Protein AF-A0A358DRB1-F1 (afdb_monomer_lite)

pLDDT: mean 76.83, std 26.76, range [27.55, 98.69]

Structure (mmCIF, N/CA/C/O backbone):
data_AF-A0A358DRB1-F1
#
_entry.id   AF-A0A358DRB1-F1
#
loop_
_atom_site.group_PDB
_atom_site.id
_atom_site.type_symbol
_atom_site.label_atom_id
_atom_site.label_alt_id
_atom_site.label_comp_id
_atom_site.label_asym_id
_atom_site.label_entity_id
_atom_site.label_seq_id
_atom_site.pdbx_PDB_ins_code
_atom_site.Cartn_x
_atom_site.Cartn_y
_atom_site.Cartn_z
_atom_site.occupancy
_atom_site.B_iso_or_equiv
_atom_site.auth_seq_id
_atom_site.auth_comp_id
_atom_site.auth_asym_id
_atom_site.auth_atom_id
_atom_site.pdbx_PDB_model_num
ATOM 1 N N . MET A 1 1 ? -9.808 2.939 -42.461 1.00 47.78 1 MET A N 1
ATOM 2 C CA . MET A 1 1 ? -9.145 2.644 -41.172 1.00 47.78 1 MET A CA 1
ATOM 3 C C . MET A 1 1 ? -9.842 1.416 -40.642 1.00 47.78 1 MET A C 1
ATOM 5 O O . MET A 1 1 ? -10.866 1.523 -39.981 1.00 47.78 1 MET A O 1
ATOM 9 N N . ASP A 1 2 ? -9.375 0.273 -41.124 1.00 39.50 2 ASP A N 1
ATOM 10 C CA . ASP A 1 2 ? -10.059 -1.007 -41.012 1.00 39.50 2 ASP A CA 1
ATOM 11 C C . ASP A 1 2 ? -9.838 -1.641 -39.639 1.00 39.50 2 ASP A C 1
ATOM 13 O O . ASP A 1 2 ? -8.743 -1.598 -39.076 1.00 39.50 2 ASP A O 1
ATOM 17 N N . ALA A 1 3 ? -10.921 -2.201 -39.104 1.00 43.00 3 ALA A N 1
ATOM 18 C CA . ALA A 1 3 ? -10.965 -2.909 -37.838 1.00 43.00 3 ALA A CA 1
ATOM 19 C C . ALA A 1 3 ? -10.153 -4.211 -37.914 1.00 43.00 3 ALA A C 1
ATOM 21 O O . ALA A 1 3 ? -10.314 -5.005 -38.841 1.00 43.00 3 ALA A O 1
ATOM 22 N N . VAL A 1 4 ? -9.301 -4.449 -36.916 1.00 50.16 4 VAL A N 1
ATOM 23 C CA . VAL A 1 4 ? -8.538 -5.696 -36.785 1.00 50.16 4 VAL A CA 1
ATOM 24 C C . VAL A 1 4 ? -9.383 -6.711 -36.015 1.00 50.16 4 VAL A C 1
ATOM 26 O O . VAL A 1 4 ? -9.751 -6.485 -34.864 1.00 50.16 4 VAL A O 1
ATOM 29 N N . ALA A 1 5 ? -9.706 -7.822 -36.675 1.00 40.19 5 ALA A N 1
ATOM 30 C CA . ALA A 1 5 ? -10.432 -8.954 -36.114 1.00 40.19 5 ALA A CA 1
ATOM 31 C C . ALA A 1 5 ? -9.492 -9.898 -35.337 1.00 40.19 5 ALA A C 1
ATOM 33 O O . ALA A 1 5 ? -8.412 -10.240 -35.817 1.00 40.19 5 ALA A O 1
ATOM 34 N N . PHE A 1 6 ? -9.935 -10.363 -34.166 1.00 40.16 6 PHE A N 1
ATOM 35 C CA . PHE A 1 6 ? -9.302 -11.438 -33.394 1.00 40.16 6 PHE A CA 1
ATOM 36 C C . PHE A 1 6 ? -10.003 -12.776 -33.681 1.00 40.16 6 PHE A C 1
ATOM 38 O O . PHE A 1 6 ? -11.231 -12.832 -33.582 1.00 40.16 6 PHE A O 1
ATOM 45 N N . PRO A 1 7 ? -9.281 -13.872 -33.976 1.00 46.75 7 PRO A N 1
ATOM 46 C CA . PRO A 1 7 ? -9.896 -15.190 -34.051 1.00 46.75 7 PRO A CA 1
ATOM 47 C C . PRO A 1 7 ? -10.019 -15.841 -32.665 1.00 46.75 7 PRO A C 1
ATOM 49 O O . PRO A 1 7 ? -9.046 -16.025 -31.936 1.00 46.75 7 PRO A O 1
ATOM 52 N N . SER A 1 8 ? -11.250 -16.232 -32.338 1.00 44.16 8 SER A N 1
ATOM 53 C CA . SER A 1 8 ? -11.635 -17.090 -31.220 1.00 44.16 8 SER A CA 1
ATOM 54 C C . SER A 1 8 ? -11.290 -18.559 -31.486 1.00 44.16 8 SER A C 1
ATOM 56 O O . SER A 1 8 ? -11.688 -19.091 -32.522 1.00 44.16 8 SER A O 1
ATOM 58 N N . SER A 1 9 ? -10.683 -19.260 -30.524 1.00 41.34 9 SER A N 1
ATOM 59 C CA . SER A 1 9 ? -10.906 -20.706 -30.373 1.00 41.34 9 SER A CA 1
ATOM 60 C C . SER A 1 9 ? -10.643 -21.198 -28.940 1.00 41.34 9 SER A C 1
ATOM 62 O O . SER A 1 9 ? -9.623 -20.926 -28.320 1.00 41.34 9 SER A O 1
ATOM 64 N N . SER A 1 10 ? -11.628 -21.922 -28.421 1.00 39.12 10 SER A N 1
ATOM 65 C CA . SER A 1 10 ? -11.613 -22.887 -27.310 1.00 39.12 10 SER A CA 1
ATOM 66 C C . SER A 1 10 ? -12.356 -24.131 -27.841 1.00 39.12 10 SER A C 1
ATOM 68 O O . SER A 1 10 ? -13.000 -23.999 -28.887 1.00 39.12 10 SER A O 1
ATOM 70 N N . PRO A 1 11 ? -12.439 -25.292 -27.156 1.00 46.94 11 PRO A N 1
ATOM 71 C CA . PRO A 1 11 ? -11.692 -25.820 -26.004 1.00 46.94 11 PRO A CA 1
ATOM 72 C C . PRO A 1 11 ? -11.120 -27.242 -26.276 1.00 46.94 11 PRO A C 1
ATOM 74 O O . PRO A 1 11 ? -11.476 -27.888 -27.258 1.00 46.94 11 PRO A O 1
ATOM 77 N N . ALA A 1 12 ? -10.321 -27.807 -25.362 1.00 37.44 12 ALA A N 1
ATOM 78 C CA . ALA A 1 12 ? -10.128 -29.264 -25.302 1.00 37.44 12 ALA A CA 1
ATOM 79 C C . ALA A 1 12 ? -10.050 -29.763 -23.850 1.00 37.44 12 ALA A C 1
ATOM 81 O O . ALA A 1 12 ? -9.230 -29.320 -23.051 1.00 37.44 12 ALA A O 1
ATOM 82 N N . ARG A 1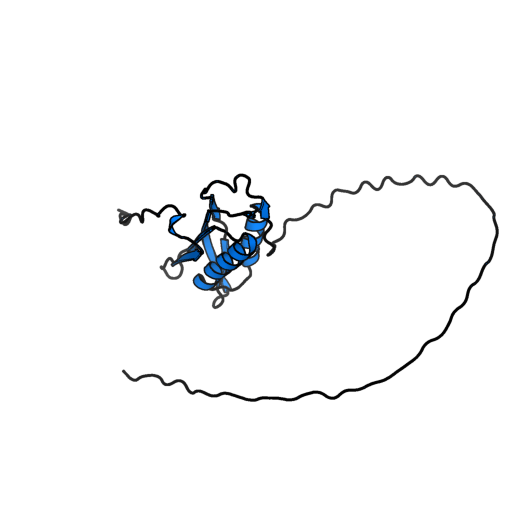 13 ? -10.968 -30.679 -23.531 1.00 34.94 13 ARG A N 1
ATOM 83 C CA . ARG A 1 13 ? -11.135 -31.410 -22.270 1.00 34.94 13 ARG A CA 1
ATOM 84 C C . ARG A 1 13 ? -10.283 -32.689 -22.263 1.00 34.94 13 ARG A C 1
ATOM 86 O O . ARG A 1 13 ? -10.175 -33.343 -23.289 1.00 34.94 13 ARG A O 1
ATOM 93 N N . SER A 1 14 ? -9.938 -33.110 -21.039 1.00 32.66 14 SER A N 1
ATOM 94 C CA . SER A 1 14 ? -9.929 -34.499 -20.530 1.00 32.66 14 SER A CA 1
ATOM 95 C C . SER A 1 14 ? -8.809 -35.467 -20.947 1.00 32.66 14 SER A C 1
ATOM 97 O O . SER A 1 14 ? -8.817 -35.979 -22.059 1.00 32.66 14 SER A O 1
ATOM 99 N N . ALA A 1 15 ? -8.031 -35.921 -19.954 1.00 38.28 15 ALA A N 1
ATOM 100 C CA . ALA A 1 15 ? -7.736 -37.348 -19.776 1.00 38.28 15 ALA A CA 1
ATOM 101 C C . ALA A 1 15 ? -7.408 -37.675 -18.304 1.00 38.28 15 ALA A C 1
ATOM 103 O O . ALA A 1 15 ? -6.540 -37.065 -17.683 1.00 38.28 15 ALA A O 1
ATOM 104 N N . THR A 1 16 ? -8.148 -38.635 -17.759 1.00 34.34 16 THR A N 1
ATOM 105 C CA . THR A 1 16 ? -8.046 -39.240 -16.424 1.00 34.34 16 THR A CA 1
ATOM 106 C C . THR A 1 16 ? -7.073 -40.438 -16.420 1.00 34.34 16 THR A C 1
ATOM 108 O O . THR A 1 16 ? -6.829 -41.031 -17.464 1.00 34.34 16 THR A O 1
ATOM 111 N N . LYS A 1 17 ? -6.564 -40.756 -15.214 1.00 36.53 17 LYS A N 1
ATOM 112 C CA . LYS A 1 17 ? -5.682 -41.850 -14.715 1.00 36.53 17 LYS A CA 1
ATOM 113 C C . LYS A 1 17 ? -5.591 -43.193 -15.482 1.00 36.53 17 LYS A C 1
ATOM 115 O O . LYS A 1 17 ? -6.537 -43.604 -16.148 1.00 36.53 17 LYS A O 1
ATOM 120 N N . PRO A 1 18 ? -4.539 -43.982 -15.170 1.00 41.78 18 PRO A N 1
ATOM 121 C CA . PRO A 1 18 ? -4.799 -45.209 -14.398 1.00 41.78 18 PRO A CA 1
ATOM 122 C C . PRO A 1 18 ? -3.863 -45.452 -13.192 1.00 41.78 18 PRO A C 1
ATOM 124 O O . PRO A 1 18 ? -2.755 -44.927 -13.108 1.00 41.78 18 PRO A O 1
ATOM 127 N N . ASP A 1 19 ? -4.394 -46.252 -12.261 1.00 36.16 19 ASP A N 1
ATOM 128 C CA . ASP A 1 19 ? -3.790 -46.843 -11.057 1.00 36.16 19 ASP A CA 1
ATOM 129 C C . ASP A 1 19 ? -2.583 -47.749 -11.335 1.00 36.16 19 ASP A C 1
ATOM 131 O O . ASP A 1 19 ? -2.523 -48.399 -12.375 1.00 36.16 19 ASP A O 1
ATOM 135 N N . CYS A 1 20 ? -1.727 -47.916 -10.320 1.00 34.44 20 CYS A N 1
ATOM 136 C CA . CYS A 1 20 ? -1.063 -49.194 -10.053 1.00 34.44 20 CYS A CA 1
ATOM 137 C C . CYS A 1 20 ? -0.767 -49.363 -8.550 1.00 34.44 20 CYS A C 1
ATOM 139 O O . CYS A 1 20 ? -0.158 -48.515 -7.903 1.00 34.44 20 CYS A O 1
ATOM 141 N N . SER A 1 21 ? -1.234 -50.490 -8.023 1.00 35.47 21 SER A N 1
ATOM 142 C CA . SER A 1 21 ? -1.187 -50.995 -6.649 1.00 35.47 21 SER A CA 1
ATOM 143 C C . SER A 1 21 ? 0.014 -51.916 -6.364 1.00 35.47 21 SER A C 1
ATOM 145 O O . SER A 1 21 ? 0.477 -52.600 -7.273 1.00 35.47 21 SER A O 1
ATOM 147 N N . GLY A 1 22 ? 0.376 -52.068 -5.078 1.00 31.39 22 GLY A N 1
ATOM 148 C CA . GLY A 1 22 ? 1.189 -53.173 -4.507 1.00 31.39 22 GLY A CA 1
ATOM 149 C C . GLY A 1 22 ? 2.564 -52.713 -3.991 1.00 31.39 22 GLY A C 1
ATOM 150 O O . GLY A 1 22 ? 3.188 -51.885 -4.633 1.00 31.39 22 GLY A O 1
ATOM 151 N N . ALA A 1 23 ? 3.134 -53.144 -2.859 1.00 38.31 23 ALA A N 1
ATOM 152 C CA . ALA A 1 23 ? 2.942 -54.297 -1.970 1.00 38.31 23 ALA A CA 1
ATOM 153 C C . ALA A 1 23 ? 3.527 -53.941 -0.568 1.00 38.31 23 ALA A C 1
ATOM 155 O O . ALA A 1 23 ? 4.476 -53.171 -0.481 1.00 38.31 23 ALA A O 1
ATOM 156 N N . ALA A 1 24 ? 2.870 -54.255 0.555 1.00 33.09 24 ALA A N 1
ATOM 157 C CA . ALA A 1 24 ? 3.104 -55.408 1.448 1.00 33.09 24 ALA A CA 1
ATOM 158 C C . ALA A 1 24 ? 4.563 -55.663 1.910 1.00 33.09 24 ALA A C 1
ATOM 160 O O . ALA A 1 24 ? 5.425 -55.984 1.098 1.00 33.09 24 ALA A O 1
ATOM 161 N N . GLY A 1 25 ? 4.794 -55.666 3.235 1.00 32.75 25 GLY A N 1
ATOM 162 C CA . GLY A 1 25 ? 5.978 -56.287 3.852 1.00 32.75 25 GLY A CA 1
ATOM 163 C C . GLY A 1 25 ? 6.319 -55.793 5.265 1.00 32.75 25 GLY A C 1
ATOM 164 O O . GLY A 1 25 ? 7.104 -54.867 5.417 1.00 32.75 25 GLY A O 1
ATOM 165 N N . GLY A 1 26 ? 5.754 -56.421 6.303 1.00 30.19 26 GLY A N 1
ATOM 166 C CA . GLY A 1 26 ? 6.167 -56.232 7.702 1.00 30.19 26 GLY A CA 1
ATOM 167 C C . GLY A 1 26 ? 7.308 -57.162 8.140 1.00 30.19 26 GLY A C 1
ATOM 168 O O . GLY A 1 26 ? 7.632 -58.105 7.419 1.00 30.19 26 GLY A O 1
ATOM 169 N N . LYS A 1 27 ? 7.861 -56.910 9.342 1.00 37.53 27 LYS A N 1
ATOM 170 C CA . LYS A 1 27 ? 8.305 -57.889 10.369 1.00 37.53 27 LYS A CA 1
ATOM 171 C C . LYS A 1 27 ? 8.977 -57.183 11.569 1.00 37.53 27 LYS A C 1
ATOM 173 O O . LYS A 1 27 ? 9.917 -56.425 11.384 1.00 37.53 27 LYS A O 1
ATOM 178 N N . ASN A 1 28 ? 8.432 -57.461 12.762 1.00 34.06 28 ASN A N 1
ATOM 179 C CA . ASN A 1 28 ? 9.042 -57.905 14.037 1.00 34.06 28 ASN A CA 1
ATOM 180 C C . ASN A 1 28 ? 10.475 -57.412 14.352 1.00 34.06 28 ASN A C 1
ATOM 182 O O . ASN A 1 28 ? 11.368 -57.595 13.541 1.00 34.06 28 ASN A O 1
ATOM 186 N N . GLY A 1 29 ? 10.806 -56.834 15.510 1.00 27.55 29 GLY A N 1
ATOM 187 C CA . GLY A 1 29 ? 10.527 -57.286 16.877 1.00 27.55 29 GLY A CA 1
ATOM 188 C C . GLY A 1 29 ? 11.826 -57.824 17.504 1.00 27.55 29 GLY A C 1
ATOM 189 O O . GLY A 1 29 ? 12.409 -58.726 16.922 1.00 27.55 29 GLY A O 1
ATOM 190 N N . CYS A 1 30 ? 12.285 -57.270 18.636 1.00 32.44 30 CYS A N 1
ATOM 191 C CA . CYS A 1 30 ? 12.824 -58.008 19.796 1.00 32.44 30 CYS A CA 1
ATOM 192 C C . CYS A 1 30 ? 13.517 -57.094 20.818 1.00 32.44 30 CYS A C 1
ATOM 194 O O . CYS A 1 30 ? 14.442 -56.347 20.519 1.00 32.44 30 CYS A O 1
ATOM 196 N N . SER A 1 31 ? 13.054 -57.266 22.049 1.00 34.50 31 SER A N 1
ATOM 197 C CA . SER A 1 31 ? 13.660 -56.958 23.338 1.00 34.50 31 SER A CA 1
ATOM 198 C C . SER A 1 31 ? 15.056 -57.556 23.542 1.00 34.50 31 SER A C 1
ATOM 200 O O . SER A 1 31 ? 15.314 -58.678 23.110 1.00 34.50 31 SER A O 1
ATOM 202 N N . GLY A 1 32 ? 15.881 -56.883 24.348 1.00 31.48 32 GLY A N 1
ATOM 203 C CA . GLY A 1 32 ? 17.080 -57.458 24.956 1.00 31.48 32 GLY A CA 1
ATOM 204 C C . GLY A 1 32 ? 17.548 -56.636 26.157 1.00 31.48 32 GLY A C 1
ATOM 205 O O . GLY A 1 32 ? 18.093 -55.552 25.988 1.00 31.48 32 GLY A O 1
ATOM 206 N N . LEU A 1 33 ? 17.294 -57.161 27.356 1.00 35.62 33 LEU A N 1
ATOM 207 C CA . LEU A 1 33 ? 17.865 -56.746 28.641 1.00 35.62 33 LEU A CA 1
ATOM 208 C C . LEU A 1 33 ? 19.330 -57.201 28.742 1.00 35.62 33 LEU A C 1
ATOM 210 O O . LEU A 1 33 ? 19.625 -58.331 28.356 1.00 35.62 33 LEU A O 1
ATOM 214 N N . ALA A 1 34 ? 20.198 -56.388 29.352 1.00 34.94 34 ALA A N 1
ATOM 215 C CA . ALA A 1 34 ? 21.358 -56.862 30.114 1.00 34.94 34 ALA A CA 1
ATOM 216 C C . ALA A 1 34 ? 21.854 -55.776 31.088 1.00 34.94 34 ALA A C 1
ATOM 218 O O . ALA A 1 34 ? 21.969 -54.603 30.737 1.00 34.94 34 ALA A O 1
ATOM 219 N N . GLU A 1 35 ? 22.106 -56.203 32.322 1.00 33.94 35 GLU A N 1
ATOM 220 C CA . GLU A 1 35 ? 22.484 -55.425 33.502 1.00 33.94 35 GLU A CA 1
ATOM 221 C C . GLU A 1 35 ? 23.996 -55.138 33.623 1.00 33.94 35 GLU A C 1
ATOM 223 O O . GLU A 1 35 ? 24.837 -55.806 33.026 1.00 33.94 35 GLU A O 1
ATOM 228 N N . SER A 1 36 ? 24.289 -54.255 34.588 1.00 34.09 36 SER A N 1
ATOM 229 C CA . SER A 1 36 ? 25.405 -54.297 35.559 1.00 34.09 36 SER A CA 1
ATOM 230 C C . SER A 1 36 ? 26.658 -53.422 35.335 1.00 34.09 36 SER A C 1
ATOM 232 O O . SER A 1 36 ? 27.578 -53.731 34.591 1.00 34.09 36 SER A O 1
ATOM 234 N N . LEU A 1 37 ? 26.654 -52.308 36.084 1.00 39.19 37 LEU A N 1
ATOM 235 C CA . LEU A 1 37 ? 27.655 -51.821 37.052 1.00 39.19 37 LEU A CA 1
ATOM 236 C C . LEU A 1 37 ? 29.157 -52.016 36.767 1.00 39.19 37 LEU A C 1
ATOM 238 O O . LEU A 1 37 ? 29.702 -53.097 36.962 1.00 39.19 37 LEU A O 1
ATOM 242 N N . THR A 1 38 ? 29.873 -50.902 36.585 1.00 35.00 38 THR A N 1
ATOM 243 C CA . THR A 1 38 ? 31.075 -50.557 37.379 1.00 35.00 38 THR A CA 1
ATOM 244 C C . THR A 1 38 ? 31.465 -49.098 37.132 1.00 35.00 38 THR A C 1
ATOM 246 O O . THR A 1 38 ? 31.418 -48.608 36.008 1.00 35.00 38 THR A O 1
ATOM 249 N N . GLY A 1 39 ? 31.770 -48.371 38.208 1.00 31.97 39 GLY A N 1
ATOM 250 C CA . GLY A 1 39 ? 32.046 -46.937 38.167 1.00 31.97 39 GLY A CA 1
ATOM 251 C C . GLY A 1 39 ? 33.488 -46.589 37.807 1.00 31.97 39 GLY A C 1
ATOM 252 O O . GLY A 1 39 ? 34.378 -47.418 37.948 1.00 31.97 39 GLY A O 1
ATOM 253 N N . GLN A 1 40 ? 33.709 -45.326 37.435 1.00 41.94 40 GLN A N 1
ATOM 254 C CA . GLN A 1 40 ? 34.731 -44.457 38.025 1.00 41.94 40 GLN A CA 1
ATOM 255 C C . GLN A 1 40 ? 34.633 -43.031 37.462 1.00 41.94 40 GLN A C 1
ATOM 257 O O . GLN A 1 40 ? 34.470 -42.806 36.268 1.00 41.94 40 GLN A O 1
ATOM 262 N N . SER A 1 41 ? 34.711 -42.095 38.405 1.00 39.34 41 SER A N 1
ATOM 263 C CA . SER A 1 41 ? 35.115 -40.691 38.320 1.00 39.34 41 SER A CA 1
ATOM 264 C C . SER A 1 41 ? 35.645 -40.158 36.982 1.00 39.34 41 SER A C 1
ATOM 266 O O . SER A 1 41 ? 36.705 -40.563 36.510 1.00 39.34 41 SER A O 1
ATOM 268 N N . GLY A 1 42 ? 35.003 -39.095 36.502 1.00 34.75 42 GLY A N 1
ATOM 269 C CA . GLY A 1 42 ? 35.574 -38.150 35.550 1.00 34.75 42 GLY A CA 1
ATOM 270 C C . GLY A 1 42 ? 34.835 -36.821 35.646 1.00 34.75 42 GLY A C 1
ATOM 271 O O . GLY A 1 42 ? 33.723 -36.695 35.143 1.00 34.75 42 GLY A O 1
ATOM 272 N N . LEU A 1 43 ? 35.433 -35.836 36.325 1.00 45.03 43 LEU A N 1
ATOM 273 C CA . LEU A 1 43 ? 35.008 -34.442 36.237 1.00 45.03 43 LEU A CA 1
ATOM 274 C C . LEU A 1 43 ? 35.205 -33.971 34.790 1.00 45.03 43 LEU A C 1
ATOM 276 O O . LEU A 1 43 ? 36.316 -33.617 34.401 1.00 45.03 43 LEU A O 1
ATOM 280 N N . ALA A 1 44 ? 34.134 -33.941 34.005 1.00 39.22 44 ALA A N 1
ATOM 281 C CA . ALA A 1 44 ? 34.080 -33.162 32.780 1.00 39.22 44 ALA A CA 1
ATOM 282 C C . ALA A 1 44 ? 33.319 -31.874 33.095 1.00 39.22 44 ALA A C 1
ATOM 284 O O . ALA A 1 44 ? 32.127 -31.889 33.400 1.00 39.22 44 ALA A O 1
ATOM 285 N N . ARG A 1 45 ? 34.060 -30.764 33.090 1.00 40.88 45 ARG A N 1
ATOM 286 C CA . ARG A 1 45 ? 33.531 -29.403 33.128 1.00 40.88 45 ARG A CA 1
ATOM 287 C C . ARG A 1 45 ? 32.466 -29.282 32.039 1.00 40.88 45 ARG A C 1
ATOM 289 O O . ARG A 1 45 ? 32.804 -29.357 30.861 1.00 40.88 45 ARG A O 1
ATOM 296 N N . GLY A 1 46 ? 31.207 -29.123 32.443 1.00 35.81 46 GLY A N 1
ATOM 297 C CA . GLY A 1 46 ? 30.153 -28.679 3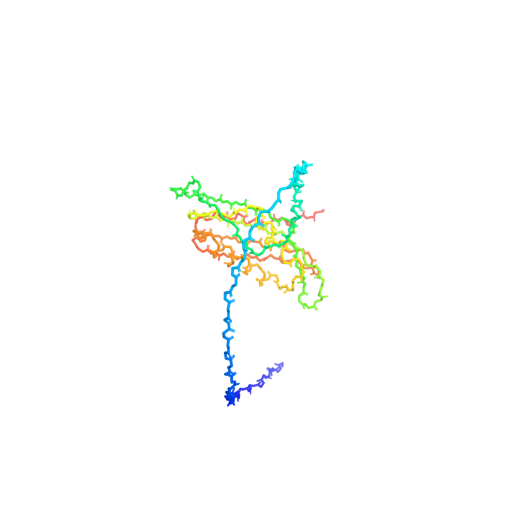1.542 1.00 35.81 46 GLY A CA 1
ATOM 298 C C . GLY A 1 46 ? 30.577 -27.333 30.978 1.00 35.81 46 GLY A C 1
ATOM 299 O O . GLY A 1 46 ? 30.744 -26.375 31.733 1.00 35.81 46 GLY A O 1
ATOM 300 N N . GLY A 1 47 ? 30.859 -27.308 29.677 1.00 38.75 47 GLY A N 1
ATOM 301 C CA . GLY A 1 47 ? 30.979 -26.071 28.934 1.00 38.75 47 GLY A CA 1
ATOM 302 C C . GLY A 1 47 ? 29.646 -25.355 29.051 1.00 38.75 47 GLY A C 1
ATOM 303 O O . GLY A 1 47 ? 28.615 -25.894 28.661 1.00 38.75 47 GLY A O 1
ATOM 304 N N . ASP A 1 48 ? 29.683 -24.180 29.659 1.00 42.72 48 ASP A N 1
ATOM 305 C CA . ASP A 1 48 ? 28.673 -23.156 29.475 1.00 42.72 48 ASP A CA 1
ATOM 306 C C . ASP A 1 48 ? 28.669 -22.843 27.973 1.00 42.72 48 ASP A C 1
ATOM 308 O O . ASP A 1 48 ? 29.560 -22.156 27.469 1.00 42.72 48 ASP A O 1
ATOM 312 N N . GLU A 1 49 ? 27.761 -23.479 27.227 1.00 44.78 49 GLU A N 1
ATOM 313 C CA . GLU A 1 49 ? 27.423 -23.075 25.866 1.00 44.78 49 GLU A CA 1
ATOM 314 C C . GLU A 1 49 ? 26.804 -21.686 25.986 1.00 44.78 49 GLU A C 1
ATOM 316 O O . GLU A 1 49 ? 25.590 -21.508 26.087 1.00 44.78 49 GLU A O 1
ATOM 321 N N . SER A 1 50 ? 27.674 -20.681 25.996 1.00 50.72 50 SER A N 1
ATOM 322 C CA . SER A 1 50 ? 27.326 -19.320 25.654 1.00 50.72 50 SER A CA 1
ATOM 323 C C . SER A 1 50 ? 26.701 -19.375 24.264 1.00 50.72 50 SER A C 1
ATOM 325 O O . SER A 1 50 ? 27.412 -19.433 23.260 1.00 50.72 50 SER A O 1
ATOM 327 N N . GLN A 1 51 ? 25.371 -19.425 24.204 1.00 54.38 51 GLN A N 1
ATOM 328 C CA . GLN A 1 51 ? 24.632 -19.148 22.986 1.00 54.38 51 GLN A CA 1
ATOM 329 C C . GLN A 1 51 ? 25.029 -17.741 22.545 1.00 54.38 51 GLN A C 1
ATOM 331 O O . GLN A 1 51 ? 24.551 -16.741 23.086 1.00 54.38 51 GLN A O 1
ATOM 336 N N . GLU A 1 52 ? 25.953 -17.668 21.587 1.00 52.09 52 GLU A N 1
ATOM 337 C CA . GLU A 1 52 ? 26.202 -16.446 20.844 1.00 52.09 52 GLU A CA 1
ATOM 338 C C . GLU A 1 52 ? 24.858 -15.985 20.269 1.00 52.09 52 GLU A C 1
ATOM 340 O O . GLU A 1 52 ? 24.134 -16.795 19.677 1.00 52.09 52 GLU A O 1
ATOM 345 N N . PRO A 1 53 ? 24.472 -14.713 20.462 1.00 54.72 53 PRO A N 1
ATOM 346 C CA . PRO A 1 53 ? 23.203 -14.227 19.960 1.00 54.72 53 PRO A CA 1
ATOM 347 C C . PRO A 1 53 ? 23.220 -14.377 18.441 1.00 54.72 53 PRO A C 1
ATOM 349 O O . PRO A 1 53 ? 23.998 -13.717 17.751 1.00 54.72 53 PRO A O 1
ATOM 352 N N . THR A 1 54 ? 22.373 -15.261 17.912 1.00 55.84 54 THR A N 1
ATOM 353 C CA . THR A 1 54 ? 22.184 -15.422 16.471 1.00 55.84 54 THR A CA 1
ATOM 354 C C . THR A 1 54 ? 21.841 -14.057 15.892 1.00 55.84 54 THR A C 1
ATOM 356 O O . THR A 1 54 ? 20.761 -13.523 16.156 1.00 55.84 54 THR A O 1
ATOM 359 N N . MET A 1 55 ? 22.768 -13.462 15.137 1.00 53.88 55 MET A N 1
ATOM 360 C CA . MET A 1 55 ? 22.512 -12.216 14.426 1.00 53.88 55 MET A CA 1
ATOM 361 C C . MET A 1 55 ? 21.420 -12.479 13.389 1.00 53.88 55 MET A C 1
ATOM 363 O O . MET A 1 55 ? 21.680 -13.002 12.306 1.00 53.88 55 MET A O 1
ATOM 367 N N . MET A 1 56 ? 20.178 -12.140 13.735 1.00 62.75 56 MET A N 1
ATOM 368 C CA . MET A 1 56 ? 19.044 -12.236 12.825 1.00 62.75 56 MET A CA 1
ATOM 369 C C . MET A 1 56 ? 19.222 -11.185 11.731 1.00 62.75 56 MET A C 1
ATOM 371 O O . MET A 1 56 ? 18.947 -9.999 11.925 1.00 62.75 56 MET A O 1
ATOM 375 N N . THR A 1 57 ? 19.720 -11.616 10.575 1.00 73.38 57 THR A N 1
ATOM 376 C CA . THR A 1 57 ? 19.756 -10.768 9.384 1.00 73.38 57 THR A CA 1
ATOM 377 C C . THR A 1 57 ? 18.321 -10.473 8.957 1.00 73.38 57 THR A C 1
ATOM 379 O O . THR A 1 57 ? 17.464 -11.355 8.912 1.00 73.38 57 THR A O 1
ATOM 382 N N . THR A 1 58 ? 18.021 -9.200 8.712 1.00 86.19 58 THR A N 1
ATOM 383 C CA . THR A 1 58 ? 16.685 -8.788 8.272 1.00 86.19 58 THR A CA 1
ATOM 384 C C . THR A 1 58 ? 16.505 -9.181 6.805 1.00 86.19 58 THR A C 1
ATOM 386 O O . THR A 1 58 ? 17.336 -8.815 5.977 1.00 86.19 58 THR A O 1
ATOM 389 N N . GLN A 1 59 ? 15.436 -9.915 6.490 1.00 91.56 59 GLN A N 1
ATOM 390 C CA . GLN A 1 59 ? 15.129 -10.424 5.146 1.00 91.56 59 GLN A CA 1
ATOM 391 C C . GLN A 1 59 ? 13.777 -9.883 4.650 1.00 91.56 59 GLN A C 1
ATOM 393 O O . GLN A 1 59 ? 12.917 -9.581 5.484 1.00 91.56 59 GLN A O 1
ATOM 398 N N . PRO A 1 60 ? 13.565 -9.755 3.324 1.00 93.62 60 PRO A N 1
ATOM 399 C CA . PRO A 1 60 ? 12.253 -9.422 2.773 1.00 93.62 60 PRO A CA 1
ATOM 400 C C . PRO A 1 60 ? 11.214 -10.472 3.182 1.00 93.62 60 PRO A C 1
ATOM 402 O O . PRO A 1 60 ? 11.512 -11.666 3.228 1.00 93.62 60 PRO A O 1
ATOM 405 N N . ASN A 1 61 ? 9.993 -10.035 3.489 1.00 94.31 61 ASN A N 1
ATOM 406 C CA . ASN A 1 61 ? 8.938 -10.921 3.974 1.00 94.31 61 ASN A CA 1
ATOM 407 C C . ASN A 1 61 ? 7.562 -10.420 3.528 1.00 94.31 61 ASN A C 1
ATOM 409 O O . ASN A 1 61 ? 7.257 -9.245 3.686 1.00 94.31 61 ASN A O 1
ATOM 413 N N . ARG A 1 62 ? 6.735 -11.326 2.999 1.00 94.75 62 ARG A N 1
ATOM 414 C CA . ARG A 1 62 ? 5.365 -11.053 2.542 1.00 94.75 62 ARG A CA 1
ATOM 415 C C . ARG A 1 62 ? 4.333 -11.017 3.673 1.00 94.75 62 ARG A C 1
ATOM 417 O O . ARG A 1 62 ? 3.226 -10.537 3.463 1.00 94.75 62 ARG A O 1
ATOM 424 N N . ASN A 1 63 ? 4.677 -11.515 4.855 1.00 94.69 63 ASN A N 1
ATOM 425 C CA . ASN A 1 63 ? 3.751 -11.586 5.976 1.00 94.69 63 ASN A CA 1
ATOM 426 C C . ASN A 1 63 ? 3.650 -10.226 6.671 1.00 94.69 63 ASN A C 1
ATOM 428 O O . ASN A 1 63 ? 4.612 -9.758 7.282 1.00 94.69 63 ASN A O 1
ATOM 432 N N . LEU A 1 64 ? 2.467 -9.617 6.596 1.00 96.31 64 LEU A N 1
ATOM 433 C CA . LEU A 1 64 ? 2.134 -8.403 7.331 1.00 96.31 64 LEU A CA 1
ATOM 434 C C . LEU A 1 64 ? 1.817 -8.748 8.788 1.00 96.31 64 LEU A C 1
ATOM 436 O O . LEU A 1 64 ? 0.890 -9.506 9.080 1.00 96.31 64 LEU A O 1
ATOM 440 N N . GLU A 1 65 ? 2.577 -8.165 9.707 1.00 97.00 65 GLU A N 1
ATOM 441 C CA . GLU A 1 65 ? 2.281 -8.221 11.131 1.00 97.00 65 GLU A CA 1
ATOM 442 C C . GLU A 1 65 ? 1.375 -7.054 11.515 1.00 97.00 65 GLU A C 1
ATOM 444 O O . GLU A 1 65 ? 1.350 -5.989 10.890 1.00 97.00 65 GLU A O 1
ATOM 449 N N . THR A 1 66 ? 0.579 -7.271 12.553 1.00 97.69 66 THR A N 1
ATOM 450 C CA . THR A 1 66 ? -0.452 -6.327 12.966 1.00 97.69 66 THR A CA 1
ATOM 451 C C . THR A 1 66 ? -0.575 -6.317 14.477 1.00 97.69 66 THR A C 1
ATOM 453 O O . THR A 1 66 ? -0.354 -7.334 15.138 1.00 97.69 66 THR A O 1
ATOM 456 N N . PHE A 1 67 ? -0.978 -5.179 15.026 1.00 97.69 67 PHE A N 1
ATOM 457 C CA . PHE A 1 67 ? -1.222 -5.009 16.455 1.00 97.69 67 PHE A CA 1
ATOM 458 C C . PHE A 1 67 ? -2.629 -4.461 16.699 1.00 97.69 67 PHE A C 1
ATOM 460 O O . PHE A 1 67 ? -3.264 -3.928 15.788 1.00 97.69 67 PHE A O 1
ATOM 467 N N . ALA A 1 68 ? -3.138 -4.631 17.920 1.00 97.94 68 ALA A N 1
ATOM 468 C CA . ALA A 1 68 ? -4.463 -4.143 18.288 1.00 97.94 68 ALA A CA 1
ATOM 469 C C . ALA A 1 68 ? -4.524 -2.611 18.209 1.00 97.94 68 ALA A C 1
ATOM 471 O O . ALA A 1 68 ? -3.606 -1.927 18.665 1.00 97.94 68 ALA A O 1
ATOM 472 N N . ASN A 1 69 ? -5.612 -2.074 17.659 1.00 97.75 69 ASN A N 1
ATOM 473 C CA . ASN A 1 69 ? -5.855 -0.639 17.642 1.00 97.75 69 ASN A CA 1
ATOM 474 C C . ASN A 1 69 ? -5.899 -0.111 19.098 1.00 97.75 69 ASN A C 1
ATOM 476 O O . ASN A 1 69 ? -6.709 -0.591 19.890 1.00 97.75 69 ASN A O 1
ATOM 480 N N . PRO A 1 70 ? -5.059 0.872 19.480 1.00 96.44 70 PRO A N 1
ATOM 481 C CA . PRO A 1 70 ? -5.046 1.429 20.836 1.00 96.44 70 PRO A CA 1
ATOM 482 C C . PRO A 1 70 ? -6.258 2.322 21.158 1.00 96.44 70 PRO A C 1
ATOM 484 O O . PRO A 1 70 ? -6.442 2.730 22.304 1.00 96.44 70 PRO A O 1
ATOM 487 N N . SER A 1 71 ? -7.064 2.709 20.170 1.00 96.69 71 SER A N 1
ATOM 488 C CA . SER A 1 71 ? -8.229 3.588 20.324 1.00 96.69 71 SER A CA 1
ATOM 489 C C . SER A 1 71 ? -9.368 3.208 19.358 1.00 96.69 71 SER A C 1
ATOM 491 O O . SER A 1 71 ? -9.752 4.034 18.534 1.00 96.69 71 SER A O 1
ATOM 493 N N . PRO A 1 72 ? -9.961 2.000 19.467 1.00 94.25 72 PRO A N 1
ATOM 494 C CA . PRO A 1 72 ? -10.977 1.513 18.521 1.00 94.25 72 PRO A CA 1
ATOM 495 C C . PRO A 1 72 ? -12.304 2.284 18.592 1.00 94.25 72 PRO A C 1
ATOM 497 O O . PRO A 1 72 ? -13.075 2.290 17.641 1.00 94.25 72 PRO A O 1
ATOM 500 N N . GLY A 1 73 ? -12.577 2.974 19.705 1.00 94.94 73 GLY A N 1
ATOM 501 C CA . GLY A 1 73 ? -13.801 3.763 19.888 1.00 94.94 73 GLY A CA 1
ATOM 502 C C . GLY A 1 73 ? -13.800 5.140 19.213 1.00 94.94 73 GLY A C 1
ATOM 503 O O . GLY A 1 73 ? -14.751 5.896 19.398 1.00 94.94 73 GLY A O 1
ATOM 504 N N . ARG A 1 74 ? -12.734 5.512 18.495 1.00 95.69 74 ARG A N 1
ATOM 505 C CA . ARG A 1 74 ? -12.618 6.810 17.824 1.00 95.69 74 ARG A CA 1
ATOM 506 C C . ARG A 1 74 ? -11.972 6.639 16.462 1.00 95.69 74 ARG A C 1
ATOM 508 O O . ARG A 1 74 ? -10.917 6.026 16.352 1.00 95.69 74 ARG A O 1
ATOM 515 N N . ASP A 1 75 ? -12.540 7.314 15.477 1.00 96.69 75 ASP A N 1
ATOM 516 C CA . ASP A 1 75 ? -11.941 7.404 14.155 1.00 96.69 75 ASP A CA 1
ATOM 517 C C . ASP A 1 75 ? -10.729 8.326 14.172 1.00 96.69 75 ASP A C 1
ATOM 519 O O . ASP A 1 75 ? -10.790 9.464 14.645 1.00 96.69 75 ASP A O 1
ATOM 523 N N . TYR A 1 76 ? -9.617 7.818 13.657 1.00 97.19 76 TYR A N 1
ATOM 524 C CA . TYR A 1 76 ? -8.417 8.594 13.404 1.00 97.19 76 TYR A CA 1
ATOM 525 C C . TYR A 1 76 ? -7.767 8.110 12.112 1.00 97.19 76 TYR A C 1
ATOM 527 O O . TYR A 1 76 ? -7.814 6.928 11.782 1.00 97.19 76 TYR A O 1
ATOM 535 N N . GLU A 1 77 ? -7.164 9.038 11.381 1.00 97.50 77 GLU A N 1
ATOM 536 C CA . GLU A 1 77 ? -6.447 8.738 10.149 1.00 97.50 77 GLU A CA 1
ATOM 537 C C . GLU A 1 77 ? -4.960 8.539 10.455 1.00 97.50 77 GLU A C 1
ATOM 539 O O . GLU A 1 77 ? -4.344 9.338 11.165 1.00 97.50 77 GLU A O 1
ATOM 544 N N . VAL A 1 78 ? -4.383 7.470 9.915 1.00 97.88 78 VAL A N 1
ATOM 545 C CA . VAL A 1 78 ? -2.945 7.207 9.931 1.00 97.88 78 VAL A CA 1
ATOM 546 C C . VAL A 1 78 ? -2.411 7.407 8.525 1.00 97.88 78 VAL A C 1
ATOM 548 O O . VAL A 1 78 ? -2.924 6.811 7.581 1.00 97.88 78 VAL A O 1
ATOM 551 N N . GLU A 1 79 ? -1.349 8.198 8.398 1.00 97.88 79 GLU A N 1
ATOM 552 C CA . GLU A 1 79 ? -0.621 8.376 7.148 1.00 97.88 79 GLU A CA 1
ATOM 553 C C . GLU A 1 79 ? 0.824 7.894 7.295 1.00 97.88 79 GLU A C 1
ATOM 555 O O . GLU A 1 79 ? 1.534 8.278 8.226 1.00 97.88 79 GLU A O 1
ATOM 560 N N . ILE A 1 80 ? 1.261 7.057 6.355 1.00 98.12 80 ILE A N 1
ATOM 561 C CA . ILE A 1 80 ? 2.612 6.505 6.287 1.00 98.12 80 ILE A CA 1
ATOM 562 C C . ILE A 1 80 ? 3.178 6.793 4.897 1.00 98.12 80 ILE A C 1
ATOM 564 O O . ILE A 1 80 ? 2.571 6.455 3.879 1.00 98.12 80 ILE A O 1
ATOM 568 N N . LEU A 1 81 ? 4.365 7.397 4.862 1.00 98.12 81 LEU A N 1
ATOM 569 C CA . LEU A 1 81 ? 5.129 7.603 3.638 1.00 98.12 81 LEU A CA 1
ATOM 570 C C . LEU A 1 81 ? 6.205 6.521 3.507 1.00 98.12 81 LEU A C 1
ATOM 572 O O . LEU A 1 81 ? 7.017 6.325 4.410 1.00 98.12 81 LEU A O 1
ATOM 576 N N . CYS A 1 82 ? 6.236 5.858 2.358 1.00 97.44 82 CYS A N 1
ATOM 577 C CA . CYS A 1 82 ? 7.169 4.794 2.016 1.00 97.44 82 CYS A CA 1
ATOM 578 C C . CYS A 1 82 ? 7.981 5.218 0.777 1.00 97.44 82 CYS A C 1
ATOM 580 O O . CYS A 1 82 ? 7.588 4.904 -0.347 1.00 97.44 82 CYS A O 1
ATOM 582 N N . PRO A 1 83 ? 9.094 5.960 0.952 1.00 97.31 83 PRO A N 1
ATOM 583 C CA . PRO A 1 83 ? 9.863 6.522 -0.162 1.00 97.31 83 PRO A CA 1
ATOM 584 C C . PRO A 1 83 ? 10.845 5.538 -0.821 1.00 97.31 83 PRO A C 1
ATOM 586 O O . PRO A 1 83 ? 11.494 5.889 -1.799 1.00 97.31 83 PRO A O 1
ATOM 589 N N . GLU A 1 84 ? 10.987 4.326 -0.280 1.00 95.81 84 GLU A N 1
ATOM 590 C CA . GLU A 1 84 ? 12.010 3.347 -0.682 1.00 95.81 84 GLU A CA 1
ATOM 591 C C . GLU A 1 84 ? 11.443 2.184 -1.517 1.00 95.81 84 GLU A C 1
ATOM 593 O O . GLU A 1 84 ? 12.042 1.110 -1.576 1.00 95.81 84 GLU A O 1
ATOM 598 N N . PHE A 1 85 ? 10.277 2.353 -2.146 1.00 97.75 85 PHE A N 1
ATOM 599 C CA . PHE A 1 85 ? 9.691 1.274 -2.935 1.00 97.75 85 PHE A CA 1
ATOM 600 C C . PHE A 1 85 ? 10.394 1.092 -4.282 1.00 97.75 85 PHE A C 1
ATOM 602 O O . PHE A 1 85 ? 10.667 2.053 -5.006 1.00 97.75 85 PHE A O 1
ATOM 609 N N . THR A 1 86 ? 10.612 -0.169 -4.652 1.00 97.19 86 THR A N 1
ATOM 610 C CA . THR A 1 86 ? 11.090 -0.548 -5.978 1.00 97.19 86 THR A CA 1
ATOM 611 C C . THR A 1 86 ? 10.548 -1.916 -6.391 1.00 97.19 86 THR A C 1
ATOM 613 O O . THR A 1 86 ? 10.295 -2.772 -5.544 1.00 97.19 86 THR A O 1
ATOM 616 N N . CYS A 1 87 ? 10.365 -2.102 -7.694 1.00 96.62 87 CYS A N 1
ATOM 617 C CA . CYS A 1 87 ? 10.031 -3.373 -8.333 1.00 96.62 87 CYS A CA 1
ATOM 618 C C . CYS A 1 87 ? 10.664 -3.421 -9.729 1.00 96.62 87 CYS A C 1
ATOM 620 O O . CYS A 1 87 ? 11.240 -2.433 -10.186 1.00 96.62 87 CYS A O 1
ATOM 622 N N . LEU A 1 88 ? 10.566 -4.549 -10.425 1.00 96.44 88 LEU A N 1
ATOM 623 C CA . LEU A 1 88 ? 11.030 -4.672 -11.802 1.00 96.44 88 LEU A CA 1
ATOM 624 C C . LEU A 1 88 ? 9.885 -4.443 -12.785 1.00 96.44 88 LEU A C 1
ATOM 626 O O . LEU A 1 88 ? 8.747 -4.853 -12.576 1.00 96.44 88 LEU A O 1
ATOM 630 N N . CYS A 1 89 ? 10.208 -3.864 -13.933 1.00 93.06 89 CYS A N 1
ATOM 631 C CA . CYS A 1 89 ? 9.280 -3.822 -15.048 1.00 93.06 89 CYS A CA 1
ATOM 632 C C . CYS A 1 89 ? 9.169 -5.207 -15.713 1.00 93.06 89 CYS A C 1
ATOM 634 O O . CYS A 1 89 ? 10.185 -5.710 -16.205 1.00 93.06 89 CYS A O 1
ATOM 636 N N . PRO A 1 90 ? 7.959 -5.787 -15.868 1.00 93.19 90 PRO A N 1
ATOM 637 C CA . PRO A 1 90 ? 7.764 -7.112 -16.464 1.00 93.19 90 PRO A CA 1
ATOM 638 C C . PRO A 1 90 ? 8.295 -7.244 -17.894 1.00 93.19 90 PRO A C 1
ATOM 640 O O . PRO A 1 90 ? 8.538 -8.347 -18.373 1.00 93.19 90 PRO A O 1
ATOM 643 N N . LYS A 1 91 ? 8.410 -6.122 -18.617 1.00 91.44 91 LYS A N 1
ATOM 644 C CA . LYS A 1 91 ? 8.812 -6.099 -20.029 1.00 91.44 91 LYS A CA 1
ATOM 645 C C . LYS A 1 91 ? 10.311 -5.930 -20.222 1.00 91.44 91 LYS A C 1
ATOM 647 O O . LYS A 1 91 ? 10.872 -6.563 -21.108 1.00 91.44 91 LYS A O 1
ATOM 652 N N . THR A 1 92 ? 10.940 -5.047 -19.451 1.00 91.56 92 THR A N 1
ATOM 653 C CA . THR A 1 92 ? 12.343 -4.660 -19.672 1.00 91.56 92 THR A CA 1
ATOM 654 C C . THR A 1 92 ? 13.293 -5.168 -18.596 1.00 91.56 92 THR A C 1
ATOM 656 O O . THR A 1 92 ? 14.500 -5.083 -18.794 1.00 91.56 92 THR A O 1
ATOM 659 N N . GLY A 1 93 ? 12.783 -5.632 -17.449 1.00 92.69 93 GLY A N 1
ATOM 660 C CA . GLY A 1 93 ? 13.597 -5.986 -16.283 1.00 92.69 93 GLY A CA 1
ATOM 661 C C . GLY A 1 93 ? 14.306 -4.794 -15.631 1.00 92.69 93 GLY A C 1
ATOM 662 O O . GLY A 1 93 ? 15.122 -4.984 -14.738 1.00 92.69 93 GLY A O 1
ATOM 663 N N . GLN A 1 94 ? 14.026 -3.564 -16.074 1.00 93.19 94 GLN A N 1
ATOM 664 C CA . GLN A 1 94 ? 14.569 -2.361 -15.447 1.00 93.19 94 GLN A CA 1
ATOM 665 C C . GLN A 1 94 ? 13.847 -2.091 -14.124 1.00 93.19 94 GLN A C 1
ATOM 667 O O . GLN A 1 94 ? 12.635 -2.321 -14.057 1.00 93.19 94 GLN A O 1
ATOM 672 N N . PRO A 1 95 ? 14.559 -1.588 -13.104 1.00 95.50 95 PRO A N 1
ATOM 673 C CA . PRO A 1 95 ? 13.944 -1.219 -11.843 1.00 95.50 95 PRO A CA 1
ATOM 674 C C . PRO A 1 95 ? 13.072 0.025 -12.020 1.00 95.50 95 PRO A C 1
ATOM 676 O O . PRO A 1 95 ? 13.519 1.043 -12.550 1.00 95.50 95 PRO A O 1
ATOM 679 N N . ASP A 1 96 ? 11.843 -0.064 -11.536 1.00 96.06 96 ASP A N 1
ATOM 680 C CA . ASP A 1 96 ? 10.954 1.065 -11.324 1.00 96.06 96 ASP A CA 1
ATOM 681 C C . ASP A 1 96 ? 10.999 1.450 -9.836 1.00 96.06 96 ASP A C 1
ATOM 683 O O . ASP A 1 96 ? 11.140 0.602 -8.949 1.00 96.06 96 ASP A O 1
ATOM 687 N N . PHE A 1 97 ? 10.896 2.748 -9.563 1.00 97.00 97 PHE A N 1
ATOM 688 C CA . PHE A 1 97 ? 10.930 3.320 -8.216 1.00 97.00 97 PHE A CA 1
ATOM 689 C C . PHE A 1 97 ? 9.661 4.123 -7.977 1.00 97.00 97 PHE A C 1
ATOM 691 O O . PHE A 1 97 ? 9.176 4.790 -8.896 1.00 97.00 97 PHE A O 1
ATOM 698 N N . ALA A 1 98 ? 9.150 4.090 -6.749 1.00 97.62 98 ALA A N 1
ATOM 699 C CA . ALA A 1 98 ? 7.988 4.879 -6.372 1.00 97.62 98 ALA A CA 1
ATOM 700 C C . ALA A 1 98 ? 8.063 5.355 -4.924 1.00 97.62 98 ALA A C 1
ATOM 702 O O . ALA A 1 98 ? 8.729 4.761 -4.076 1.00 97.62 98 ALA A O 1
ATOM 703 N N . ILE A 1 99 ? 7.308 6.410 -4.645 1.00 98.19 99 ILE A N 1
ATOM 704 C CA . ILE A 1 99 ? 6.945 6.804 -3.291 1.00 98.19 99 ILE A CA 1
ATOM 705 C C . ILE A 1 99 ? 5.503 6.361 -3.076 1.00 98.19 99 ILE A C 1
ATOM 707 O O . ILE A 1 99 ? 4.601 6.841 -3.765 1.00 98.19 99 ILE A O 1
ATOM 711 N N . PHE A 1 100 ? 5.284 5.464 -2.116 1.00 98.31 100 PHE A N 1
ATOM 712 C CA . PHE A 1 100 ? 3.938 5.107 -1.683 1.00 98.31 100 PHE A CA 1
ATOM 713 C C . PHE A 1 100 ? 3.500 5.976 -0.509 1.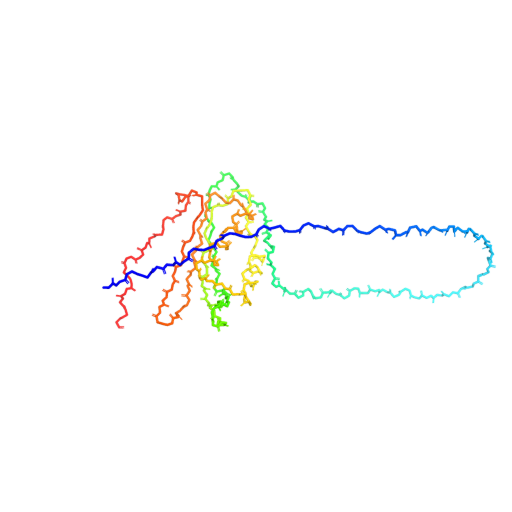00 98.31 100 PHE A C 1
ATOM 715 O O . PHE A 1 100 ? 4.245 6.169 0.451 1.00 98.31 100 PHE A O 1
ATOM 722 N N . ARG A 1 101 ? 2.272 6.483 -0.569 1.00 98.31 101 ARG A N 1
ATOM 723 C CA . ARG A 1 101 ? 1.589 7.162 0.529 1.00 98.31 101 ARG A CA 1
ATOM 724 C C . ARG A 1 101 ? 0.380 6.320 0.913 1.00 98.31 101 ARG A C 1
ATOM 726 O O . ARG A 1 101 ? -0.585 6.238 0.157 1.00 98.31 101 ARG A O 1
ATOM 733 N N . LEU A 1 102 ? 0.464 5.672 2.069 1.00 98.38 102 LEU A N 1
ATOM 734 C CA . LEU A 1 102 ? -0.605 4.859 2.635 1.00 98.38 102 LEU A CA 1
ATOM 735 C C . LEU A 1 102 ? -1.370 5.691 3.658 1.00 98.38 102 LEU A C 1
ATOM 737 O O . LEU A 1 102 ? -0.784 6.167 4.629 1.00 98.38 102 LEU A O 1
ATOM 741 N N . ARG A 1 103 ? -2.675 5.833 3.459 1.00 98.19 103 ARG A N 1
ATOM 742 C CA . ARG A 1 103 ? -3.592 6.498 4.385 1.00 98.19 103 ARG A CA 1
ATOM 743 C C . ARG A 1 103 ? -4.688 5.527 4.771 1.00 98.19 103 ARG A C 1
ATOM 745 O O . ARG A 1 103 ? -5.249 4.877 3.896 1.00 98.19 103 ARG A O 1
ATOM 752 N N . TYR A 1 104 ? -5.004 5.402 6.051 1.00 98.38 104 TYR A N 1
ATOM 753 C CA . TYR A 1 104 ? -6.091 4.524 6.477 1.00 98.38 104 TYR A CA 1
ATOM 754 C C . TYR A 1 104 ? -6.703 4.939 7.808 1.00 98.38 104 TYR A C 1
ATOM 756 O O . TYR A 1 104 ? -6.050 5.557 8.647 1.00 98.38 104 TYR A O 1
ATOM 764 N N . VAL A 1 105 ? -7.958 4.545 8.002 1.00 98.38 105 VAL A N 1
ATOM 765 C CA . VAL A 1 105 ? -8.664 4.594 9.283 1.00 98.38 105 VAL A CA 1
ATOM 766 C C . VAL A 1 105 ? -8.779 3.155 9.796 1.00 98.38 105 VAL A C 1
ATOM 768 O O . VAL A 1 105 ? -9.485 2.346 9.177 1.00 98.38 105 VAL A O 1
ATOM 771 N N . PRO A 1 106 ? -8.059 2.784 10.872 1.00 97.94 106 PRO A N 1
ATOM 772 C CA . PRO A 1 106 ? -8.092 1.425 11.398 1.00 97.94 106 PRO A CA 1
ATOM 773 C C . PRO A 1 106 ? -9.466 1.068 11.967 1.00 97.94 106 PRO A C 1
ATOM 775 O O . PRO A 1 106 ? -10.200 1.926 12.453 1.00 97.94 106 PRO A O 1
ATOM 778 N N . SER A 1 107 ? -9.786 -0.226 11.936 1.00 96.81 107 SER A N 1
ATOM 779 C CA . SER A 1 107 ? -10.876 -0.812 12.721 1.00 96.81 107 SER A CA 1
ATOM 780 C C . SER A 1 107 ? -10.309 -1.352 14.044 1.00 96.81 107 SER A C 1
ATOM 782 O O . SER A 1 107 ? -9.950 -0.578 14.924 1.00 96.81 107 SER A O 1
ATOM 784 N N . GLU A 1 108 ? -10.130 -2.664 14.167 1.00 97.38 108 GLU A N 1
ATOM 785 C CA . GLU A 1 108 ? -9.599 -3.348 15.351 1.00 97.38 108 GLU A CA 1
ATOM 786 C C . GLU A 1 108 ? -8.075 -3.517 15.316 1.00 97.38 108 GLU A C 1
ATOM 788 O O . GLU A 1 108 ? -7.449 -3.793 16.342 1.00 97.38 108 GLU A O 1
ATOM 793 N N . ARG A 1 109 ? -7.453 -3.388 14.136 1.00 97.44 109 ARG A N 1
ATOM 794 C CA . ARG A 1 109 ? -6.026 -3.668 13.930 1.00 97.44 109 ARG A CA 1
ATOM 795 C C . ARG A 1 109 ? -5.324 -2.545 13.178 1.00 97.44 109 ARG A C 1
ATOM 797 O O . ARG A 1 109 ? -5.895 -1.910 12.294 1.00 97.44 109 ARG A O 1
ATOM 804 N N . CYS A 1 110 ? -4.055 -2.360 13.513 1.00 97.69 110 CYS A N 1
ATOM 805 C CA . CYS A 1 110 ? -3.118 -1.479 12.829 1.00 97.69 110 CYS A CA 1
ATOM 806 C C . CYS A 1 110 ? -1.987 -2.306 12.211 1.00 97.69 110 CYS A C 1
ATOM 808 O O . CYS A 1 110 ? -1.626 -3.366 12.733 1.00 97.69 110 CYS A O 1
ATOM 810 N N . VAL A 1 111 ? -1.409 -1.810 11.117 1.00 97.75 111 VAL A N 1
ATOM 811 C CA . VAL A 1 111 ? -0.241 -2.435 10.480 1.00 97.75 111 VAL A CA 1
ATOM 812 C C . VAL A 1 111 ? 1.031 -2.133 11.274 1.00 97.75 111 VAL A C 1
ATOM 814 O O . VAL A 1 111 ? 1.241 -0.999 11.707 1.00 97.75 111 VAL A O 1
ATOM 817 N N . GLU A 1 112 ? 1.884 -3.136 11.473 1.00 97.88 112 GLU A N 1
ATOM 818 C CA . GLU A 1 112 ? 3.178 -2.970 12.138 1.00 97.88 112 GLU A CA 1
ATOM 819 C C . GLU A 1 112 ? 4.243 -2.475 11.133 1.00 97.88 112 GLU A C 1
ATOM 821 O O . GLU A 1 112 ? 4.354 -2.976 10.013 1.00 97.88 112 GLU A O 1
ATOM 826 N N . LEU A 1 113 ? 5.020 -1.453 11.512 1.00 97.25 113 LEU A N 1
ATOM 827 C CA . LEU A 1 113 ? 5.887 -0.714 10.583 1.00 97.25 113 LEU A CA 1
ATOM 828 C C . LEU A 1 113 ? 7.073 -1.527 10.050 1.00 97.25 113 LEU A C 1
ATOM 830 O O . LEU A 1 113 ? 7.456 -1.355 8.890 1.00 97.25 113 LEU A O 1
ATOM 834 N N . LYS A 1 114 ? 7.680 -2.395 10.867 1.00 96.12 114 LYS A N 1
ATOM 835 C CA . LYS A 1 114 ? 8.794 -3.240 10.430 1.00 96.12 114 LYS A CA 1
ATOM 836 C C . LYS A 1 114 ? 8.319 -4.223 9.364 1.00 96.12 114 LYS A C 1
ATOM 838 O O . LYS A 1 114 ? 8.925 -4.278 8.300 1.00 96.12 114 LYS A O 1
ATOM 843 N N . SER A 1 115 ? 7.240 -4.954 9.607 1.00 97.31 115 SER A N 1
ATOM 844 C CA . SER A 1 115 ? 6.653 -5.901 8.662 1.00 97.31 115 SER A CA 1
ATOM 845 C C . SER A 1 115 ? 6.203 -5.206 7.380 1.00 97.31 115 SER A C 1
ATOM 847 O O . SER A 1 115 ? 6.511 -5.701 6.301 1.00 97.31 115 SER A O 1
ATOM 849 N N . LEU A 1 116 ? 5.617 -4.004 7.467 1.00 97.88 116 LEU A N 1
ATOM 850 C CA . LEU A 1 116 ? 5.274 -3.192 6.297 1.00 97.88 116 LEU A CA 1
ATOM 851 C C . LEU A 1 116 ? 6.509 -2.861 5.447 1.00 97.88 116 LEU A C 1
ATOM 853 O O . LEU A 1 116 ? 6.483 -2.998 4.224 1.00 97.88 116 LEU A O 1
ATOM 857 N N . LYS A 1 117 ? 7.622 -2.472 6.081 1.00 96.62 117 LYS A N 1
ATOM 858 C CA . LYS A 1 117 ? 8.894 -2.243 5.381 1.00 96.62 117 LYS A CA 1
ATOM 859 C C . LYS A 1 117 ? 9.388 -3.511 4.675 1.00 96.62 117 LYS A C 1
ATOM 861 O O . LYS A 1 117 ? 9.800 -3.438 3.518 1.00 96.62 117 LYS A O 1
ATOM 866 N N . LEU A 1 118 ? 9.372 -4.663 5.353 1.00 97.50 118 LEU A N 1
ATOM 867 C CA . LEU A 1 118 ? 9.822 -5.937 4.767 1.00 97.50 118 LEU A CA 1
ATOM 868 C C . LEU A 1 118 ? 8.915 -6.400 3.627 1.00 97.50 118 LEU A C 1
ATOM 870 O O . LEU A 1 118 ? 9.405 -6.968 2.648 1.00 97.50 118 LEU A O 1
ATOM 874 N N . TYR A 1 119 ? 7.626 -6.097 3.737 1.00 98.06 119 TYR A N 1
ATOM 875 C CA . TYR A 1 119 ? 6.629 -6.335 2.713 1.00 98.06 119 TYR A CA 1
ATOM 876 C C . TYR A 1 119 ? 6.910 -5.509 1.458 1.00 98.06 119 TYR A C 1
ATOM 878 O O . TYR A 1 119 ? 7.042 -6.083 0.380 1.00 98.06 119 TYR A O 1
ATOM 886 N N . PHE A 1 120 ? 7.134 -4.197 1.569 1.00 97.81 120 PHE A N 1
ATOM 887 C CA . PHE A 1 120 ? 7.533 -3.393 0.408 1.00 97.81 120 PHE A CA 1
ATOM 888 C C . PHE A 1 120 ? 8.875 -3.845 -0.189 1.00 97.81 120 PHE A C 1
ATOM 890 O O . PHE A 1 120 ? 9.010 -3.902 -1.410 1.00 97.81 120 PHE A O 1
ATOM 897 N N . TRP A 1 121 ? 9.849 -4.230 0.643 1.00 97.12 121 TRP A N 1
ATOM 898 C CA . TRP A 1 121 ? 11.132 -4.751 0.158 1.00 97.12 121 TRP A CA 1
ATOM 899 C C . TRP A 1 121 ? 10.963 -6.045 -0.658 1.00 97.12 121 TRP A C 1
ATOM 901 O O . TRP A 1 121 ? 11.680 -6.254 -1.635 1.00 97.12 121 TRP A O 1
ATOM 911 N N . SER A 1 122 ? 9.983 -6.890 -0.337 1.00 97.25 122 SER A N 1
ATOM 912 C CA . SER A 1 122 ? 9.775 -8.153 -1.058 1.00 97.25 122 SER A CA 1
ATOM 913 C C . SER A 1 122 ? 9.423 -8.005 -2.548 1.00 97.25 122 SER A C 1
ATOM 915 O O . SER A 1 122 ? 9.601 -8.957 -3.297 1.00 97.25 122 SER A O 1
ATOM 917 N N . PHE A 1 123 ? 9.015 -6.818 -3.010 1.00 97.69 123 PHE A N 1
ATOM 918 C CA . PHE A 1 123 ? 8.729 -6.554 -4.428 1.00 97.69 123 PHE A CA 1
ATOM 919 C C . PHE A 1 123 ? 9.960 -6.231 -5.280 1.00 97.69 123 PHE A C 1
ATOM 921 O O . PHE A 1 123 ? 9.847 -6.187 -6.504 1.00 97.69 123 PHE A O 1
ATOM 928 N N . ARG A 1 124 ? 11.122 -5.995 -4.659 1.00 96.94 124 ARG A N 1
ATOM 929 C CA . ARG A 1 124 ? 12.313 -5.437 -5.320 1.00 96.94 124 ARG A CA 1
ATOM 930 C C . ARG A 1 124 ? 12.730 -6.180 -6.585 1.00 96.94 124 ARG A C 1
ATOM 932 O O . ARG A 1 124 ? 13.074 -5.539 -7.573 1.00 96.94 124 ARG A O 1
ATOM 939 N N . ASP A 1 125 ? 12.679 -7.505 -6.537 1.00 95.69 125 ASP A N 1
ATOM 940 C CA . ASP A 1 125 ? 13.145 -8.385 -7.610 1.00 95.69 125 ASP A CA 1
ATOM 941 C C . ASP A 1 125 ? 11.979 -9.016 -8.396 1.00 95.69 125 ASP A C 1
ATOM 943 O O . ASP A 1 125 ? 12.165 -9.976 -9.143 1.00 95.69 125 ASP A O 1
ATOM 947 N N . GLU A 1 126 ? 10.762 -8.484 -8.244 1.00 96.00 126 GLU A N 1
ATOM 948 C CA . GLU A 1 126 ? 9.558 -9.002 -8.892 1.00 96.00 126 GLU A CA 1
ATOM 949 C C . GLU A 1 126 ? 9.050 -8.083 -10.002 1.00 96.00 126 GLU A C 1
ATOM 951 O O . GLU A 1 126 ? 9.063 -6.859 -9.883 1.00 96.00 126 GLU A O 1
ATOM 956 N N . GLY A 1 127 ? 8.558 -8.691 -11.083 1.00 96.12 127 GLY A N 1
ATOM 957 C CA . GLY A 1 127 ? 8.007 -7.978 -12.230 1.00 96.12 127 GLY A CA 1
ATOM 958 C C . GLY A 1 127 ? 6.557 -7.550 -12.017 1.00 96.12 127 GLY A C 1
ATOM 959 O O . GLY A 1 127 ? 5.689 -8.419 -12.041 1.00 96.12 127 GLY A O 1
ATOM 960 N N . HIS A 1 128 ? 6.275 -6.245 -11.934 1.00 96.31 128 HIS A N 1
ATOM 961 C CA . HIS A 1 128 ? 4.904 -5.724 -11.812 1.00 96.31 128 HIS A CA 1
ATOM 962 C C . HIS A 1 128 ? 4.629 -4.477 -12.666 1.00 96.31 128 HIS A C 1
ATOM 964 O O . HIS A 1 128 ? 5.505 -3.640 -12.882 1.00 96.31 128 HIS A O 1
ATOM 970 N N . PHE A 1 129 ? 3.390 -4.324 -13.145 1.00 96.44 129 PHE A N 1
ATOM 971 C CA . PHE A 1 129 ? 2.920 -3.036 -13.673 1.00 96.44 129 PHE A CA 1
ATOM 972 C C . PHE A 1 129 ? 2.584 -2.082 -12.517 1.00 96.44 129 PHE A C 1
ATOM 974 O O . PHE A 1 129 ? 2.245 -2.531 -11.423 1.00 96.44 129 PHE A O 1
ATOM 981 N N . HIS A 1 130 ? 2.660 -0.768 -12.751 1.00 96.38 130 HIS A N 1
ATOM 982 C CA . HIS A 1 130 ? 2.438 0.254 -11.713 1.00 96.38 130 HIS A CA 1
ATOM 983 C C . HIS A 1 130 ? 1.022 0.168 -11.129 1.00 96.38 130 HIS A C 1
ATOM 985 O O . HIS A 1 130 ? 0.818 0.293 -9.920 1.00 96.38 130 HIS A O 1
ATOM 991 N N . GLU A 1 131 ? 0.046 -0.094 -11.992 1.00 97.44 131 GLU A N 1
ATOM 992 C CA . GLU A 1 131 ? -1.361 -0.253 -11.647 1.00 97.44 131 GLU A CA 1
ATOM 993 C C . GLU A 1 131 ? -1.598 -1.535 -10.848 1.00 97.44 131 GLU A C 1
ATOM 995 O O . GLU A 1 131 ? -2.253 -1.504 -9.806 1.00 97.44 131 GLU A O 1
ATOM 1000 N N . ASP A 1 132 ? -1.030 -2.645 -11.317 1.00 97.56 132 ASP A N 1
ATOM 1001 C CA . ASP A 1 132 ? -1.176 -3.963 -10.700 1.00 97.56 132 ASP A CA 1
ATOM 1002 C C . ASP A 1 132 ? -0.575 -3.985 -9.293 1.00 97.56 132 ASP A C 1
ATOM 1004 O O . ASP A 1 132 ? -1.261 -4.314 -8.328 1.00 97.56 132 ASP A O 1
ATOM 1008 N N . VAL A 1 133 ? 0.672 -3.522 -9.147 1.00 97.88 133 VAL A N 1
ATOM 1009 C CA . VAL A 1 133 ? 1.361 -3.541 -7.852 1.00 97.88 133 VAL A CA 1
ATOM 1010 C C . VAL A 1 133 ? 0.661 -2.671 -6.816 1.00 97.88 133 VAL A C 1
ATOM 1012 O O . VAL A 1 133 ? 0.551 -3.064 -5.659 1.00 97.88 133 VAL A O 1
ATOM 1015 N N . THR A 1 134 ? 0.128 -1.517 -7.226 1.00 98.56 134 THR A N 1
ATOM 1016 C CA . THR A 1 134 ? -0.602 -0.618 -6.324 1.00 98.56 134 THR A CA 1
ATOM 1017 C C . THR A 1 134 ? -1.897 -1.264 -5.832 1.00 98.56 134 THR A C 1
ATOM 1019 O O . THR A 1 134 ? -2.163 -1.254 -4.632 1.00 98.56 134 THR A O 1
ATOM 1022 N N . ASN A 1 135 ? -2.689 -1.866 -6.727 1.00 98.62 135 ASN A N 1
ATOM 1023 C CA . ASN A 1 135 ? -3.930 -2.540 -6.328 1.00 98.62 135 ASN A CA 1
ATOM 1024 C C . ASN A 1 135 ? -3.645 -3.772 -5.465 1.00 98.62 135 ASN A C 1
ATOM 1026 O O . ASN A 1 135 ? -4.259 -3.937 -4.418 1.00 98.62 135 ASN A O 1
ATOM 1030 N N . ARG A 1 136 ? -2.643 -4.574 -5.837 1.00 98.25 136 ARG A N 1
ATOM 1031 C CA . ARG A 1 136 ? -2.230 -5.739 -5.055 1.00 98.25 136 ARG A CA 1
ATOM 1032 C C . ARG A 1 136 ? -1.795 -5.365 -3.640 1.00 98.25 136 ARG A C 1
ATOM 1034 O O . ARG A 1 136 ? -2.193 -6.017 -2.683 1.00 98.25 136 ARG A O 1
ATOM 1041 N N . ILE A 1 137 ? -0.983 -4.315 -3.495 1.00 98.44 137 ILE A N 1
ATOM 1042 C CA . ILE A 1 137 ? -0.553 -3.847 -2.174 1.00 98.44 137 ILE A CA 1
ATOM 1043 C C . ILE A 1 137 ? -1.754 -3.406 -1.341 1.00 98.44 137 ILE A C 1
ATOM 1045 O O . ILE A 1 137 ? -1.811 -3.736 -0.158 1.00 98.44 137 ILE A O 1
ATOM 1049 N N . LEU A 1 138 ? -2.707 -2.688 -1.940 1.00 98.69 138 LEU A N 1
ATOM 1050 C CA . LEU A 1 138 ? -3.930 -2.299 -1.249 1.00 98.69 138 LEU A CA 1
ATOM 1051 C C . LEU A 1 138 ? -4.723 -3.528 -0.781 1.00 98.69 138 LEU A C 1
ATOM 1053 O O . LEU A 1 138 ? -5.092 -3.581 0.389 1.00 98.69 138 LEU A O 1
ATOM 1057 N N . ASP A 1 139 ? -4.947 -4.508 -1.655 1.00 98.62 139 ASP A N 1
ATOM 1058 C CA . ASP A 1 139 ? -5.708 -5.720 -1.335 1.00 98.62 139 ASP A CA 1
ATOM 1059 C C . ASP A 1 139 ? -5.062 -6.514 -0.190 1.00 98.62 139 ASP A C 1
ATOM 1061 O O . ASP A 1 139 ? -5.744 -6.884 0.769 1.00 98.62 139 ASP A O 1
ATOM 1065 N N . ASP A 1 140 ? -3.740 -6.703 -0.236 1.00 98.31 140 ASP A N 1
ATOM 1066 C CA . ASP A 1 140 ? -2.984 -7.414 0.800 1.00 98.31 140 ASP A CA 1
ATOM 1067 C C . ASP A 1 140 ? -3.060 -6.671 2.157 1.00 98.31 140 ASP A C 1
ATOM 1069 O O . ASP A 1 140 ? -3.242 -7.290 3.211 1.00 98.31 140 ASP A O 1
ATOM 1073 N N . LEU A 1 141 ? -2.995 -5.332 2.154 1.00 98.38 141 LEU A N 1
ATOM 1074 C CA . LEU A 1 141 ? -3.156 -4.513 3.365 1.00 98.38 141 LEU A CA 1
ATOM 1075 C C . LEU A 1 141 ? -4.584 -4.574 3.920 1.00 98.38 141 LEU A C 1
ATOM 1077 O O . LEU A 1 141 ? -4.770 -4.731 5.129 1.00 98.38 141 LEU A O 1
ATOM 1081 N N . VAL A 1 142 ? -5.592 -4.472 3.052 1.00 98.38 142 VAL A N 1
ATOM 1082 C CA . VAL A 1 142 ? -7.009 -4.580 3.421 1.00 98.38 142 VAL A CA 1
ATOM 1083 C C . VAL A 1 142 ? -7.288 -5.946 4.035 1.00 98.38 142 VAL A C 1
ATOM 1085 O O . VAL A 1 142 ? -7.920 -6.022 5.090 1.00 98.38 142 VAL A O 1
ATOM 1088 N N . GLN A 1 143 ? -6.765 -7.018 3.441 1.00 97.94 143 GLN A N 1
ATOM 1089 C CA . GLN A 1 143 ? -6.878 -8.362 3.995 1.00 97.94 143 GLN A CA 1
ATOM 1090 C C . GLN A 1 143 ? -6.177 -8.477 5.357 1.00 97.94 143 GLN A C 1
ATOM 1092 O O . GLN A 1 143 ? -6.709 -9.111 6.268 1.00 97.94 143 GLN A O 1
ATOM 1097 N N . GLY A 1 144 ? -5.011 -7.846 5.515 1.00 96.75 144 GLY A N 1
ATOM 1098 C CA . GLY A 1 144 ? -4.221 -7.899 6.744 1.00 96.75 144 GLY A CA 1
ATOM 1099 C C . GLY A 1 144 ? -4.853 -7.179 7.940 1.00 96.75 144 GLY A C 1
ATOM 1100 O O . GLY A 1 144 ? -4.760 -7.681 9.063 1.00 96.75 144 GLY A O 1
ATOM 1101 N N . ILE A 1 145 ? -5.488 -6.016 7.732 1.00 97.06 145 ILE A N 1
ATOM 1102 C CA . ILE A 1 145 ? -5.974 -5.170 8.845 1.00 97.06 145 ILE A CA 1
ATOM 1103 C C . ILE A 1 145 ? -7.471 -4.853 8.830 1.00 97.06 145 ILE A C 1
ATOM 1105 O O . ILE A 1 145 ? -7.968 -4.333 9.825 1.00 97.06 145 ILE A O 1
ATOM 1109 N N . SER A 1 146 ? -8.195 -5.163 7.749 1.00 97.50 146 SER A N 1
ATOM 1110 C CA . SER A 1 146 ? -9.635 -4.879 7.591 1.00 97.50 146 SER A CA 1
ATOM 1111 C C . SER A 1 146 ? -10.012 -3.438 7.995 1.00 97.50 146 SER A C 1
ATOM 1113 O O . SER A 1 146 ? -10.810 -3.239 8.916 1.00 97.50 146 SER A O 1
ATOM 1115 N N . PRO A 1 147 ? -9.402 -2.412 7.372 1.00 97.94 147 PRO A N 1
ATOM 1116 C CA . PRO A 1 147 ? -9.591 -1.012 7.753 1.00 97.94 147 PRO A CA 1
ATOM 1117 C C . PRO A 1 147 ? -11.018 -0.536 7.440 1.00 97.94 147 PRO A C 1
ATOM 1119 O O . PRO A 1 147 ? -11.688 -1.083 6.567 1.00 97.94 147 PRO A O 1
ATOM 1122 N N . ARG A 1 148 ? -11.476 0.532 8.104 1.00 97.94 148 ARG A N 1
ATOM 1123 C CA . ARG A 1 148 ? -12.768 1.169 7.777 1.00 97.94 148 ARG A CA 1
ATOM 1124 C C . ARG A 1 148 ? -12.699 1.950 6.463 1.00 97.94 148 ARG A C 1
ATOM 1126 O O . ARG A 1 148 ? -13.665 1.983 5.704 1.00 97.94 148 ARG A O 1
ATOM 1133 N N . ALA A 1 149 ? -11.544 2.560 6.211 1.00 98.38 149 ALA A N 1
AT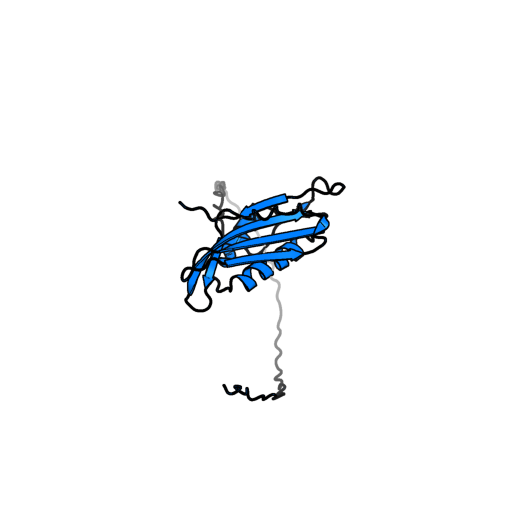OM 1134 C CA . ALA A 1 149 ? -11.206 3.241 4.972 1.00 98.38 149 ALA A CA 1
ATOM 1135 C C . ALA A 1 149 ? -9.699 3.159 4.736 1.00 98.38 149 ALA A C 1
ATOM 1137 O O . ALA A 1 149 ? -8.922 3.197 5.692 1.00 98.38 149 ALA A O 1
ATOM 1138 N N . MET A 1 150 ? -9.277 3.059 3.481 1.00 98.56 150 MET A N 1
ATOM 1139 C CA . MET A 1 150 ? -7.869 3.041 3.100 1.00 98.56 150 MET A CA 1
ATOM 1140 C C . MET A 1 150 ? -7.679 3.632 1.703 1.00 98.56 150 MET A C 1
ATOM 1142 O O . MET A 1 150 ? -8.476 3.391 0.802 1.00 98.56 150 MET A O 1
ATOM 1146 N N . GLU A 1 151 ? -6.609 4.394 1.525 1.00 98.50 151 GLU A N 1
ATOM 1147 C CA . GLU A 1 151 ? -6.123 4.924 0.256 1.00 98.50 151 GLU A CA 1
ATOM 1148 C C . GLU A 1 151 ? -4.633 4.604 0.145 1.00 98.50 151 GLU A C 1
ATOM 1150 O O . GLU A 1 151 ? -3.857 4.869 1.065 1.00 98.50 151 GLU A O 1
ATOM 1155 N N . LEU A 1 152 ? -4.232 4.061 -0.999 1.00 98.56 152 LEU A N 1
ATOM 1156 C CA . LEU A 1 152 ? -2.836 3.893 -1.360 1.00 98.56 152 LEU A CA 1
ATOM 1157 C C . LEU A 1 152 ? -2.556 4.682 -2.636 1.00 98.56 152 LEU A C 1
ATOM 1159 O O . LEU A 1 152 ? -3.122 4.404 -3.693 1.00 98.56 152 LEU A O 1
ATOM 1163 N N . GLU A 1 153 ? -1.667 5.663 -2.531 1.00 98.31 153 GLU A N 1
ATOM 1164 C CA . GLU A 1 153 ? -1.161 6.440 -3.658 1.00 98.31 153 GLU A CA 1
ATOM 1165 C C . GLU A 1 153 ? 0.278 6.018 -3.963 1.00 98.31 153 GLU A C 1
ATOM 1167 O O . GLU A 1 153 ? 1.163 6.191 -3.128 1.00 98.31 153 GLU A O 1
ATOM 1172 N N . GLY A 1 154 ? 0.518 5.482 -5.157 1.00 98.06 154 GLY A N 1
ATOM 1173 C CA . GLY A 1 154 ? 1.849 5.209 -5.692 1.00 98.06 154 GLY A CA 1
ATOM 1174 C C . GLY A 1 154 ? 2.268 6.299 -6.671 1.00 98.06 154 GLY A C 1
ATOM 1175 O O . GLY A 1 154 ? 1.691 6.411 -7.754 1.00 98.06 154 GLY A O 1
ATOM 1176 N N . VAL A 1 155 ? 3.271 7.100 -6.307 1.00 97.38 155 VAL A N 1
ATOM 1177 C CA . VAL A 1 155 ? 3.887 8.109 -7.182 1.00 97.38 155 VAL A CA 1
ATOM 1178 C C . VAL A 1 155 ? 5.157 7.516 -7.781 1.00 97.38 155 VAL A C 1
ATOM 1180 O O . VAL A 1 155 ? 6.182 7.432 -7.106 1.00 97.38 155 VAL A O 1
ATOM 1183 N N . PHE A 1 156 ? 5.084 7.083 -9.037 1.00 96.88 156 PHE A N 1
ATOM 1184 C CA . PHE A 1 156 ? 6.186 6.429 -9.737 1.00 96.88 156 PHE A CA 1
ATOM 1185 C C . PHE A 1 156 ? 7.118 7.451 -10.393 1.00 96.88 156 PHE A C 1
ATOM 1187 O O . PHE A 1 156 ? 6.685 8.483 -10.916 1.00 96.88 156 PHE A O 1
ATOM 1194 N N . ASN A 1 157 ? 8.414 7.139 -10.383 1.00 95.00 157 ASN A N 1
ATOM 1195 C CA . ASN A 1 157 ? 9.446 7.955 -11.012 1.00 95.00 157 ASN A CA 1
ATOM 1196 C C . ASN A 1 157 ? 9.271 8.039 -12.537 1.00 95.00 157 ASN A C 1
ATOM 1198 O O . ASN A 1 157 ? 8.601 7.221 -13.166 1.00 95.00 157 ASN A O 1
ATOM 1202 N N . ILE A 1 158 ? 9.913 9.048 -13.134 1.00 93.50 158 ILE A N 1
ATOM 1203 C CA . ILE A 1 158 ? 9.812 9.330 -14.567 1.00 93.50 158 ILE A CA 1
ATOM 1204 C C . ILE A 1 158 ? 10.310 8.142 -15.393 1.00 93.50 158 ILE A C 1
ATOM 1206 O O . ILE A 1 158 ? 11.459 7.716 -15.255 1.00 93.50 158 ILE A O 1
ATOM 1210 N N . ARG A 1 159 ? 9.486 7.693 -16.342 1.00 88.25 159 ARG A N 1
ATOM 1211 C CA . ARG A 1 159 ? 9.862 6.719 -17.368 1.00 88.25 159 ARG A CA 1
ATOM 1212 C C . ARG A 1 159 ? 9.427 7.212 -18.742 1.00 88.25 159 ARG A C 1
ATOM 1214 O O . ARG A 1 159 ? 8.265 7.535 -18.958 1.00 88.25 159 ARG A O 1
ATOM 1221 N N . GLY A 1 160 ? 10.371 7.302 -19.682 1.00 87.50 160 GLY A N 1
ATOM 1222 C CA . GLY A 1 160 ? 10.081 7.805 -21.033 1.00 87.50 160 GLY A CA 1
ATOM 1223 C C . GLY A 1 160 ? 9.556 9.248 -21.060 1.00 87.50 160 GLY A C 1
ATOM 1224 O O . GLY A 1 160 ? 8.789 9.596 -21.949 1.00 87.50 160 GLY A O 1
ATOM 1225 N N . GLY A 1 161 ? 9.932 10.071 -20.073 1.00 92.19 161 GLY A N 1
ATOM 1226 C CA . GLY A 1 161 ? 9.453 11.452 -19.937 1.00 92.19 161 GLY A CA 1
ATOM 1227 C C . GLY A 1 161 ? 8.069 11.595 -19.292 1.00 92.19 161 GLY A C 1
ATOM 1228 O O . GLY A 1 161 ? 7.568 12.712 -19.207 1.00 92.19 161 GLY A O 1
ATOM 1229 N N . LEU A 1 162 ? 7.462 10.501 -18.822 1.00 93.25 162 LEU A N 1
ATOM 1230 C CA . LEU A 1 162 ? 6.146 10.491 -18.183 1.00 93.25 162 LEU A CA 1
ATOM 1231 C C . LEU A 1 162 ? 6.265 10.105 -16.709 1.00 93.25 162 LEU A C 1
ATOM 1233 O O . LEU A 1 162 ? 7.041 9.214 -16.363 1.00 93.25 162 LEU A O 1
ATOM 1237 N N . THR A 1 163 ? 5.483 10.758 -15.855 1.00 91.75 163 THR A N 1
ATOM 1238 C CA . THR A 1 163 ? 5.230 10.308 -14.483 1.00 91.75 163 THR A CA 1
ATOM 1239 C C . THR A 1 163 ? 3.880 9.611 -14.415 1.00 91.75 163 THR A C 1
ATOM 1241 O O . THR A 1 163 ? 2.936 9.993 -15.109 1.00 91.75 163 THR A O 1
ATOM 1244 N N . THR A 1 164 ? 3.783 8.615 -13.540 1.00 95.38 164 THR A N 1
ATOM 1245 C CA . THR A 1 164 ? 2.534 7.894 -13.288 1.00 95.38 164 THR A CA 1
ATOM 1246 C C . THR A 1 164 ? 2.195 8.005 -11.812 1.00 95.38 164 THR A C 1
ATOM 1248 O O . THR A 1 164 ? 3.032 7.748 -10.947 1.00 95.38 164 THR A O 1
ATOM 1251 N N . THR A 1 165 ? 0.955 8.380 -11.513 1.00 97.62 165 THR A N 1
ATOM 1252 C CA . THR A 1 165 ? 0.407 8.315 -10.158 1.00 97.62 165 THR A CA 1
ATOM 1253 C C . THR A 1 165 ? -0.812 7.415 -10.174 1.00 97.62 165 THR A C 1
ATOM 1255 O O . THR A 1 165 ? -1.777 7.696 -10.884 1.00 97.62 165 THR A O 1
ATOM 1258 N N . VAL A 1 166 ? -0.766 6.339 -9.393 1.00 98.00 166 VAL A N 1
ATOM 1259 C CA . VAL A 1 166 ? -1.883 5.405 -9.226 1.00 98.00 166 VAL A CA 1
ATOM 1260 C C . VAL A 1 166 ? -2.461 5.609 -7.835 1.00 98.00 166 VAL A C 1
ATOM 1262 O O . VAL A 1 166 ? -1.719 5.604 -6.858 1.00 98.00 166 VAL A O 1
ATOM 1265 N N . ILE A 1 167 ? -3.775 5.801 -7.740 1.00 98.06 167 ILE A N 1
AT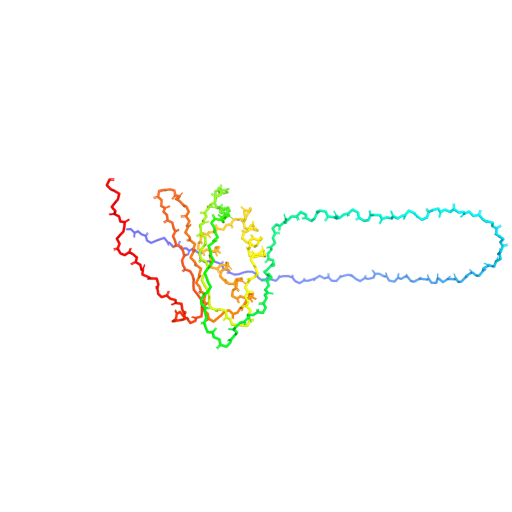OM 1266 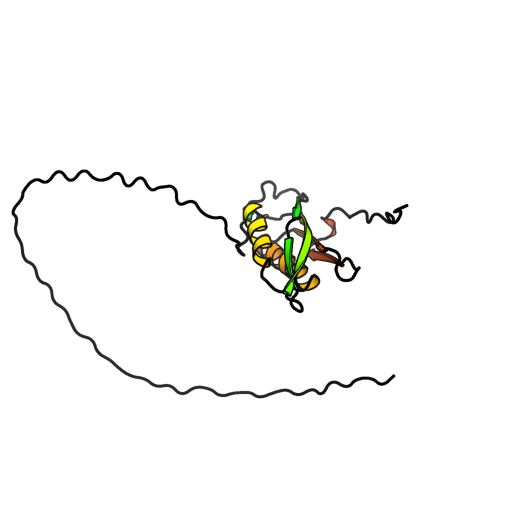C CA . ILE A 1 167 ? -4.484 5.918 -6.463 1.00 98.06 167 ILE A CA 1
ATOM 1267 C C . ILE A 1 167 ? -5.541 4.823 -6.424 1.00 98.06 167 ILE A C 1
ATOM 1269 O O . ILE A 1 167 ? -6.429 4.801 -7.276 1.00 98.06 167 ILE A O 1
ATOM 1273 N N . ALA A 1 168 ? -5.445 3.940 -5.437 1.00 98.12 168 ALA A N 1
ATOM 1274 C CA . ALA A 1 168 ? -6.425 2.896 -5.168 1.00 98.12 168 ALA A CA 1
ATOM 1275 C C . ALA A 1 168 ? -7.046 3.121 -3.781 1.00 98.12 168 ALA A C 1
ATOM 1277 O O . ALA A 1 168 ? -6.382 3.629 -2.873 1.00 98.12 168 ALA A O 1
ATOM 1278 N N . ARG A 1 169 ? -8.328 2.779 -3.620 1.00 98.12 169 ARG A N 1
ATOM 1279 C CA . ARG A 1 169 ? -9.092 3.025 -2.389 1.00 98.12 169 ARG A CA 1
ATOM 1280 C C . ARG A 1 169 ? -9.968 1.845 -2.004 1.00 98.12 169 ARG A C 1
ATOM 1282 O O . ARG A 1 169 ? -10.412 1.087 -2.860 1.00 98.12 169 ARG A O 1
ATOM 1289 N N . HIS A 1 170 ? -10.239 1.738 -0.710 1.00 98.25 170 HIS A N 1
ATOM 1290 C CA . HIS A 1 170 ? -11.117 0.743 -0.114 1.00 98.25 170 HIS A CA 1
ATOM 1291 C C . HIS A 1 170 ? -11.932 1.352 1.034 1.00 98.25 170 HIS A C 1
ATOM 1293 O O . HIS A 1 170 ? -11.409 2.152 1.812 1.00 98.25 170 HIS A O 1
ATOM 1299 N N . GLY A 1 171 ? -13.181 0.907 1.189 1.00 97.12 171 GLY A N 1
ATOM 1300 C CA . GLY A 1 171 ? -14.038 1.264 2.320 1.00 97.12 171 GLY A CA 1
ATOM 1301 C C . GLY A 1 171 ? -14.747 2.611 2.168 1.00 97.12 171 GLY A C 1
ATOM 1302 O O . GLY A 1 171 ? -15.049 3.051 1.059 1.00 97.12 171 GLY A O 1
ATOM 1303 N N . ASP A 1 172 ? -15.055 3.241 3.300 1.00 95.38 172 ASP A N 1
ATOM 1304 C CA . ASP A 1 172 ? -15.791 4.507 3.344 1.00 95.38 172 ASP A CA 1
ATOM 1305 C C . ASP A 1 172 ? -14.854 5.708 3.144 1.00 95.38 172 ASP A C 1
ATOM 1307 O O . ASP A 1 172 ? -14.209 6.190 4.075 1.00 95.38 172 ASP A O 1
ATOM 1311 N N . GLU A 1 173 ? -14.794 6.219 1.913 1.00 91.38 173 GLU A N 1
ATOM 1312 C CA . GLU A 1 173 ? -13.944 7.361 1.554 1.00 91.38 173 GLU A CA 1
ATOM 1313 C C . GLU A 1 173 ? -14.242 8.630 2.369 1.00 91.38 173 GLU A C 1
ATOM 1315 O O . GLU A 1 173 ? -13.362 9.481 2.493 1.00 91.38 173 GLU A O 1
ATOM 1320 N N . THR A 1 174 ? -15.441 8.770 2.951 1.00 93.88 174 THR A N 1
ATOM 1321 C CA . THR A 1 174 ? -15.802 9.960 3.742 1.00 93.88 174 THR A CA 1
ATOM 1322 C C . THR A 1 174 ? -15.019 10.066 5.049 1.00 93.88 174 THR A C 1
ATOM 1324 O O . THR A 1 174 ? -14.919 11.152 5.621 1.00 93.88 174 THR A O 1
ATOM 1327 N N . LEU A 1 175 ? -14.429 8.955 5.498 1.00 93.75 175 LEU A N 1
ATOM 1328 C CA . LEU A 1 175 ? -13.578 8.896 6.682 1.00 93.75 175 LEU A CA 1
ATOM 1329 C C . LEU A 1 175 ? -12.153 9.390 6.414 1.00 93.75 175 LEU A C 1
ATOM 1331 O O . LEU A 1 175 ? -11.417 9.665 7.360 1.00 93.75 175 LEU A O 1
ATOM 1335 N N . LEU A 1 176 ? -11.750 9.484 5.145 1.00 94.19 176 LEU A N 1
ATOM 1336 C CA . LEU A 1 176 ? -10.448 10.009 4.766 1.00 94.19 176 LEU A CA 1
ATOM 1337 C C . LEU A 1 176 ? -10.549 11.511 4.537 1.00 94.19 176 LEU A C 1
ATOM 1339 O O . LEU A 1 176 ? -11.430 12.009 3.835 1.00 94.19 176 LEU A O 1
ATOM 1343 N N . THR A 1 177 ? -9.581 12.244 5.072 1.00 92.25 177 THR A N 1
ATOM 1344 C CA . THR A 1 177 ? -9.485 13.685 4.859 1.00 92.25 177 THR A CA 1
ATOM 1345 C C . THR A 1 177 ? -9.375 13.970 3.352 1.00 92.25 177 THR A C 1
ATOM 1347 O O . THR A 1 177 ? -8.490 13.414 2.689 1.00 92.25 177 THR A O 1
ATOM 1350 N N . PRO A 1 178 ? -10.228 14.822 2.756 1.00 88.31 178 PRO A N 1
ATOM 1351 C CA . PRO A 1 178 ? -10.118 15.136 1.341 1.00 88.31 178 PRO A CA 1
ATOM 1352 C C . PRO A 1 178 ? -8.752 15.740 1.028 1.00 88.31 178 PRO A C 1
ATOM 1354 O O . PRO A 1 178 ? -8.317 16.707 1.657 1.00 88.31 178 PRO A O 1
ATOM 1357 N N . ARG A 1 179 ? -8.070 15.207 0.013 1.00 77.81 179 ARG A N 1
ATOM 1358 C CA . ARG A 1 179 ? -6.879 15.877 -0.503 1.00 77.81 179 ARG A CA 1
ATOM 1359 C C . ARG A 1 179 ? -7.319 17.150 -1.205 1.00 77.81 179 ARG A C 1
ATOM 1361 O O . ARG A 1 179 ? -8.020 17.094 -2.216 1.00 77.81 179 ARG A O 1
ATOM 1368 N N . HIS A 1 180 ? -6.838 18.294 -0.728 1.00 70.38 180 HIS A N 1
ATOM 1369 C CA . HIS A 1 180 ? -6.778 19.478 -1.569 1.00 70.38 180 HIS A CA 1
ATOM 1370 C C . HIS A 1 180 ? -5.847 19.142 -2.732 1.00 70.38 180 HIS A C 1
ATOM 1372 O O . HIS A 1 180 ? -4.624 19.163 -2.601 1.00 70.38 180 HIS A O 1
ATOM 1378 N N . ARG A 1 181 ? -6.427 18.762 -3.876 1.00 55.41 181 ARG A N 1
ATOM 1379 C CA . ARG A 1 181 ? -5.694 18.722 -5.135 1.00 55.41 181 ARG A CA 1
ATOM 1380 C C . ARG A 1 181 ? -5.212 20.152 -5.332 1.00 55.41 181 ARG A C 1
ATOM 1382 O O . ARG A 1 181 ? -6.034 21.030 -5.580 1.00 55.41 181 ARG A O 1
ATOM 1389 N N . LEU A 1 182 ? -3.919 20.404 -5.133 1.00 46.31 182 LEU A N 1
ATOM 1390 C CA . LEU A 1 182 ? -3.312 21.678 -5.493 1.00 46.31 182 LEU A CA 1
ATOM 1391 C C . LEU A 1 182 ? -3.535 21.846 -6.998 1.00 46.31 182 LEU A C 1
ATOM 1393 O O . LEU A 1 182 ? -2.811 21.294 -7.823 1.00 46.31 182 LEU A O 1
ATOM 1397 N N . ALA A 1 183 ? -4.609 22.541 -7.356 1.00 43.66 183 ALA A N 1
ATOM 1398 C CA . ALA A 1 183 ? -4.817 23.047 -8.691 1.00 43.66 183 ALA A CA 1
ATOM 1399 C C . ALA A 1 183 ? -3.767 24.143 -8.894 1.00 43.66 183 ALA A C 1
ATOM 1401 O O . ALA A 1 183 ? -3.981 25.288 -8.514 1.00 43.66 183 ALA A O 1
ATOM 1402 N N . GLY A 1 184 ? -2.608 23.768 -9.433 1.00 45.75 184 GLY A N 1
ATOM 1403 C CA . GLY A 1 184 ? -1.587 24.714 -9.873 1.00 45.75 184 GLY A CA 1
ATOM 1404 C C . GLY A 1 184 ? -0.325 24.727 -9.020 1.00 45.75 184 GLY A C 1
ATOM 1405 O O . GLY A 1 184 ? -0.186 25.544 -8.124 1.00 45.75 184 GLY A O 1
ATOM 1406 N N . LEU A 1 185 ? 0.635 23.887 -9.396 1.00 46.06 185 LEU A N 1
ATOM 1407 C CA . LEU A 1 185 ? 2.065 24.184 -9.283 1.00 46.06 185 LEU A CA 1
ATOM 1408 C C . LEU A 1 185 ? 2.750 23.688 -10.566 1.00 46.06 185 LEU A C 1
ATOM 1410 O O . LEU A 1 185 ? 3.598 22.808 -10.550 1.00 46.06 185 LEU A O 1
ATOM 1414 N N . ASN A 1 186 ? 2.338 24.265 -11.697 1.00 42.88 186 ASN A N 1
ATOM 1415 C CA . ASN A 1 186 ? 3.174 24.368 -12.891 1.00 42.88 186 ASN A CA 1
ATOM 1416 C C . ASN A 1 186 ? 3.581 25.838 -13.021 1.00 42.88 186 ASN A C 1
ATOM 1418 O O . ASN A 1 186 ? 2.970 26.602 -13.762 1.00 42.88 186 ASN A O 1
ATOM 1422 N N . SER A 1 187 ? 4.591 26.241 -12.261 1.00 43.84 187 SER A N 1
ATOM 1423 C CA . SER A 1 187 ? 5.382 27.435 -12.557 1.00 43.84 187 SER A CA 1
ATOM 1424 C C . SER A 1 187 ? 6.812 27.165 -12.110 1.00 43.84 187 SER A C 1
ATOM 1426 O O . SER A 1 187 ? 7.273 27.653 -11.080 1.00 43.84 187 SER A O 1
ATOM 1428 N N . VAL A 1 188 ? 7.484 26.304 -12.870 1.00 40.31 188 VAL A N 1
ATOM 1429 C CA . VAL A 1 188 ? 8.936 26.397 -12.990 1.00 40.31 188 VAL A CA 1
ATOM 1430 C C . VAL A 1 188 ? 9.166 27.555 -13.957 1.00 40.31 188 VAL A C 1
ATOM 1432 O O . VAL A 1 188 ? 8.917 27.415 -15.155 1.00 40.31 188 VAL A O 1
ATOM 1435 N N . SER A 1 189 ? 9.503 28.714 -13.394 1.00 40.94 189 SER A N 1
ATOM 1436 C CA . SER A 1 189 ? 10.153 29.815 -14.110 1.00 40.94 189 SER A CA 1
ATOM 1437 C C . SER A 1 189 ? 11.653 29.564 -14.166 1.00 40.94 189 SER A C 1
ATOM 1439 O O . SER A 1 189 ? 12.171 28.974 -13.189 1.00 40.94 189 SER A O 1
#

Radius of gyration: 29.59 Å; chains: 1; bounding box: 51×88×80 Å

Secondary structure (DSSP, 8-state):
-PPPPPPP---------------------------------------------------------EEE-S-TTS---EEEEEEEEEEE-TTT-PEEEEEEEEEEE-SSEEE-HHHHHHHHHTTTTSB--HHHHHHHHHHHHHHHH--SEEEEEEEEEEETTEEEEEEEEEE-GGGSPPP---S------

Sequence (189 aa):
MDAVAFPSSSPARSATKPDCSGAAGGKNGCSGLAESLTGQSGLARGGDESQEPTMMTTQPNRNLETFANPSPGRDYEVEILCPEFTCLCPKTGQPDFAIFRLRYVPSERCVELKSLKLYFWSFRDEGHFHEDVTNRILDDLVQGISPRAMELEGVFNIRGGLTTTVIARHGDETLLTPRHRLAGLNSVS

Foldseek 3Di:
DDDDDDDDDDDDDDDDDDDDDDDDDDDDDDDDDDDDDDDDDDDDPPPPPPPDPPPPDDAQDQDWDKDFDPCQPDWDKDKDKDQAAWAAAPPPRDIKGWIKIKIFTAHGIDTDPSNVNSNRVVRHRHHDDPQGVQVVVVVSVCVNGVTQKMKMWIWIDDDPNDTDIHIDMDHDCVSDDDDPPPPDDPDPD